Protein AF-N1UPV4-F1 (afdb_monomer)

Organism: NCBI:txid1085541

Radius of gyration: 21.78 Å; Cα contacts (8 Å, |Δi|>4): 560; chains: 1; bounding box: 49×34×65 Å

Sequence (255 aa):
MYLIGAGQAVHSEYFMFKGNFATPAGRAGDLAFSTAGIEREEIDYAWIYDCFVGMIILQSSEYFGVSKKEISESLKNGIIKFKNGKTILVNQMGGILNYQAAMSVSAATGLVDVAAHYGLYSKESPNVLITRPGKTLLGGNGGIDSINSVAIFSSEPSRLKPKKIKIKRLFLNQNWANDNEIGTLYSSTTVNLNPGFITKTPYSLALVKMQPGRYVMVNVFNSKGELLKTDQDFQFDSSKLKIRNENGILKGILI

Secondary structure (DSSP, 8-state):
-EEEEEEEEE--SSGGGBGGG--SHHHHHHHHHHHHT--GGG-SEEEE--SSHHHHHHHHHHHHT--HHHHHHHHTTTEEE-TTS-EEEE-TT-HHHHHT--GGGHHHHHHHHHHHHTT--SS--TT------SEEEEEEEETTTTEEEEEEEESS---PPPPP--PPPP-BPB----TT-EEEEEEEEEE---TTSSSPSSEEEEEEEEETTEEEEEEEE-TTSPBPS--TT--TTT-EEEEEEETTEEEEEE-

Foldseek 3Di:
DAFQFKFKDFADLDQQFWQVSDFCLLLRLLRRCLSNQHALLLAAEEEAAPPDVLRRLNNCCSNHVNDSVQSVVQCVVQWRADPVGRIHHYPLVPACVVVVDDLVCRLVVSVVLVCLLCVVDPDDDVSRDNPNRQKYKRWHADRPSRMIMITMDGPDHDPRHGHDDDRDDIGTFAEDDDQQQKFFFADKFFDADDPPDPDDAGFMWTWTHRDNRYIYIAQEAEPVRHTHRGCVPPDHRHWMFGWHQDPNHIHTYTD

InterPro domains:
  IPR016039 Thiolase-like [G3DSA:3.40.47.10] (1-174)
  IPR050521 3-ketoacyl-CoA Thiolase [PTHR42689] (1-159)
  IPR055140 Thiolase, C-terminal domain 2 [PF22691] (22-154)

Structure (mmCIF, N/CA/C/O backbone):
data_AF-N1UPV4-F1
#
_entry.id   AF-N1UPV4-F1
#
loop_
_atom_site.group_PDB
_atom_site.id
_atom_site.type_symbol
_atom_site.label_atom_id
_atom_site.label_alt_id
_atom_site.label_comp_id
_atom_site.label_asym_id
_atom_site.label_entity_id
_atom_site.label_seq_id
_atom_site.pdbx_PDB_ins_code
_atom_site.Cartn_x
_atom_site.Cartn_y
_atom_site.Cartn_z
_atom_site.occupancy
_atom_site.B_iso_or_equiv
_atom_site.auth_seq_id
_atom_site.auth_comp_id
_atom_site.auth_asym_id
_atom_site.auth_atom_id
_atom_site.pdbx_PDB_model_num
ATOM 1 N N . MET A 1 1 ? -8.017 -4.688 26.956 1.00 94.69 1 MET A N 1
ATOM 2 C CA . MET A 1 1 ? -7.881 -4.630 25.487 1.00 94.69 1 MET A CA 1
ATOM 3 C C . MET A 1 1 ? -8.390 -5.943 24.923 1.00 94.69 1 MET A C 1
ATOM 5 O O . MET A 1 1 ? -7.802 -6.978 25.206 1.00 94.69 1 MET A O 1
ATOM 9 N N . TYR A 1 2 ? -9.504 -5.907 24.201 1.00 97.56 2 TYR A N 1
ATOM 10 C CA . TYR A 1 2 ? -10.154 -7.080 23.614 1.00 97.56 2 TYR A CA 1
ATOM 11 C C . TYR A 1 2 ? -10.000 -7.032 22.098 1.00 97.56 2 TYR A C 1
ATOM 13 O O . TYR A 1 2 ? -10.235 -5.979 21.513 1.00 97.56 2 TYR A O 1
ATOM 21 N N . LEU A 1 3 ? -9.622 -8.142 21.461 1.00 97.75 3 LEU A N 1
ATOM 22 C CA . LEU A 1 3 ? -9.651 -8.257 20.002 1.00 97.75 3 LEU A CA 1
ATOM 23 C C . LEU A 1 3 ? -11.108 -8.412 19.560 1.00 97.75 3 LEU A C 1
ATOM 25 O O . LEU A 1 3 ? -11.750 -9.400 19.910 1.00 97.75 3 LEU A O 1
ATOM 29 N N . ILE A 1 4 ? -11.627 -7.437 18.817 1.00 98.25 4 ILE A N 1
ATOM 30 C CA . ILE A 1 4 ? -13.034 -7.420 18.393 1.00 98.25 4 ILE A CA 1
ATOM 31 C C . ILE A 1 4 ? -13.207 -7.655 16.894 1.00 98.25 4 ILE A C 1
ATOM 33 O O . ILE A 1 4 ? -14.281 -8.069 16.477 1.00 98.25 4 ILE A O 1
ATOM 37 N N . GLY A 1 5 ? -12.165 -7.444 16.090 1.00 98.25 5 GLY A N 1
ATOM 38 C CA . GLY A 1 5 ? -12.177 -7.754 14.664 1.00 98.25 5 GLY A CA 1
ATOM 39 C C . GLY A 1 5 ? -10.789 -8.071 14.144 1.00 98.25 5 GLY A C 1
ATOM 40 O O . GLY A 1 5 ? -9.787 -7.583 14.667 1.00 98.25 5 GLY A O 1
ATOM 41 N N . ALA A 1 6 ? -10.734 -8.898 13.109 1.00 98.06 6 ALA A N 1
ATOM 42 C CA . ALA A 1 6 ? -9.499 -9.264 12.442 1.00 98.06 6 ALA A CA 1
ATOM 43 C C . ALA A 1 6 ? -9.751 -9.539 10.961 1.00 98.06 6 ALA A C 1
ATOM 45 O O . ALA A 1 6 ? -10.805 -10.039 10.563 1.00 98.06 6 ALA A O 1
ATOM 46 N N . GLY A 1 7 ? -8.767 -9.219 10.135 1.00 97.75 7 GLY A N 1
ATOM 47 C CA . GLY A 1 7 ? -8.828 -9.442 8.704 1.00 97.75 7 GLY A CA 1
ATOM 48 C C . GLY A 1 7 ? -7.445 -9.678 8.139 1.00 97.75 7 GLY A C 1
ATOM 49 O O . GLY A 1 7 ? -6.493 -8.987 8.484 1.00 97.75 7 GLY A O 1
ATOM 50 N N . GLN A 1 8 ? -7.337 -10.659 7.253 1.00 97.31 8 GLN A N 1
ATOM 51 C CA . GLN A 1 8 ? -6.099 -10.978 6.561 1.00 97.31 8 GLN A CA 1
ATOM 52 C C . GLN A 1 8 ? -6.388 -11.133 5.078 1.00 97.31 8 GLN A C 1
ATOM 54 O O . GLN A 1 8 ? -7.404 -11.704 4.672 1.00 97.31 8 GLN A O 1
ATOM 59 N N . ALA A 1 9 ? -5.479 -10.627 4.258 1.00 97.38 9 ALA A N 1
ATOM 60 C CA . ALA A 1 9 ? -5.532 -10.807 2.824 1.00 97.38 9 ALA A CA 1
ATOM 61 C C . ALA A 1 9 ? -4.130 -11.019 2.268 1.00 97.38 9 ALA A C 1
ATOM 63 O O . ALA A 1 9 ? -3.167 -10.384 2.696 1.00 97.38 9 ALA A O 1
ATOM 64 N N . VAL A 1 10 ? -4.052 -11.907 1.284 1.00 96.38 10 VAL A N 1
ATOM 65 C CA . VAL A 1 10 ? -2.825 -12.243 0.569 1.00 96.38 10 VAL A CA 1
ATOM 66 C C . VAL A 1 10 ? -2.981 -11.920 -0.911 1.00 96.38 10 VAL A C 1
ATOM 68 O O . VAL A 1 10 ? -4.070 -12.019 -1.483 1.00 96.38 10 VAL A O 1
ATOM 71 N N . HIS A 1 11 ? -1.872 -11.538 -1.517 1.00 96.44 11 HIS A N 1
ATOM 72 C CA . HIS A 1 11 ? -1.662 -11.359 -2.940 1.00 96.44 11 HIS A CA 1
ATOM 73 C C . HIS A 1 11 ? -0.343 -12.052 -3.318 1.00 96.44 11 HIS A C 1
ATOM 75 O O . HIS A 1 11 ? 0.410 -12.493 -2.457 1.00 96.44 11 HIS A O 1
ATOM 81 N N . SER A 1 12 ? -0.055 -12.147 -4.615 1.00 95.50 12 SER A N 1
ATOM 82 C CA . SER A 1 12 ? 1.269 -12.522 -5.119 1.00 95.50 12 SER A CA 1
ATOM 83 C C . SER A 1 12 ? 2.414 -11.826 -4.372 1.00 95.50 12 SER A C 1
ATOM 85 O O . SER A 1 12 ? 2.396 -10.605 -4.190 1.00 95.50 12 SER A O 1
ATOM 87 N N . GLU A 1 13 ? 3.426 -12.622 -4.034 1.00 93.25 13 GLU A N 1
ATOM 88 C CA . GLU A 1 13 ? 4.712 -12.181 -3.499 1.00 93.25 13 GLU A CA 1
ATOM 89 C C . GLU A 1 13 ? 5.448 -11.260 -4.476 1.00 93.25 13 GLU A C 1
ATOM 91 O O . GLU A 1 13 ? 5.928 -10.191 -4.099 1.00 93.25 13 GLU A O 1
ATOM 96 N N . TYR A 1 14 ? 5.464 -11.623 -5.761 1.00 91.19 14 TYR A N 1
ATOM 97 C CA . TYR A 1 14 ? 6.088 -10.795 -6.785 1.00 91.19 14 TYR A CA 1
ATOM 98 C C . TYR A 1 14 ? 5.132 -9.701 -7.253 1.00 91.19 14 TYR A C 1
ATOM 100 O O . TYR A 1 14 ? 4.018 -9.975 -7.716 1.00 91.19 14 TYR A O 1
ATOM 108 N N . PHE A 1 15 ? 5.616 -8.460 -7.189 1.00 88.19 15 PHE A N 1
ATOM 109 C CA . PHE A 1 15 ? 4.854 -7.252 -7.498 1.00 88.19 15 PHE A CA 1
ATOM 110 C C . PHE A 1 15 ? 4.249 -7.253 -8.911 1.00 88.19 15 PHE A C 1
ATOM 112 O O . PHE A 1 15 ? 3.098 -6.866 -9.086 1.00 88.19 15 PHE A O 1
ATOM 119 N N . MET A 1 16 ? 4.982 -7.749 -9.914 1.00 90.88 16 MET A N 1
ATOM 120 C CA . MET A 1 16 ? 4.518 -7.778 -11.309 1.00 90.88 16 MET A CA 1
ATOM 121 C C . MET A 1 16 ? 3.236 -8.580 -11.513 1.00 90.88 16 MET A C 1
ATOM 123 O O . MET A 1 16 ? 2.411 -8.212 -12.345 1.00 90.88 16 MET A O 1
ATOM 127 N N . PHE A 1 17 ? 3.053 -9.655 -10.746 1.00 94.88 17 PHE A N 1
ATOM 128 C CA . PHE A 1 17 ? 1.860 -10.491 -10.824 1.00 94.88 17 PHE A CA 1
ATOM 129 C C . PHE A 1 17 ? 0.674 -9.887 -10.075 1.00 94.88 17 PHE A C 1
ATOM 131 O O . PHE A 1 17 ? -0.418 -10.445 -10.139 1.00 94.88 17 PHE A O 1
ATOM 138 N N . LYS A 1 18 ? 0.828 -8.767 -9.361 1.00 94.88 18 LYS A N 1
ATOM 139 C CA . LYS A 1 18 ? -0.305 -8.154 -8.674 1.00 94.88 18 LYS A CA 1
ATOM 140 C C . LYS A 1 18 ? -1.264 -7.519 -9.671 1.00 94.88 18 LYS A C 1
ATOM 142 O O . LYS A 1 18 ? -0.887 -6.559 -10.331 1.00 94.88 18 LYS A O 1
ATOM 147 N N . GLY A 1 19 ? -2.493 -8.028 -9.767 1.00 94.44 19 GLY A N 1
ATOM 148 C CA . GLY A 1 19 ? -3.518 -7.550 -10.695 1.00 94.44 19 GLY A CA 1
ATOM 149 C C . GLY A 1 19 ? -3.710 -6.044 -10.593 1.00 94.44 19 GLY A C 1
ATOM 150 O O . GLY A 1 19 ? -4.103 -5.549 -9.538 1.00 94.44 19 GLY A O 1
ATOM 151 N N . ASN A 1 20 ? -3.403 -5.311 -11.667 1.00 89.31 20 ASN A N 1
ATOM 152 C CA . ASN A 1 20 ? -3.399 -3.840 -11.689 1.00 89.31 20 ASN A CA 1
ATOM 153 C C . ASN A 1 20 ? -2.596 -3.194 -10.539 1.00 89.31 20 ASN A C 1
ATOM 155 O O . ASN A 1 20 ? -2.943 -2.110 -10.075 1.00 89.31 20 ASN A O 1
ATOM 159 N N . PHE A 1 21 ? -1.563 -3.877 -10.042 1.00 92.44 21 PHE A N 1
ATOM 160 C CA . PHE A 1 21 ? -0.749 -3.459 -8.897 1.00 92.44 21 PHE A CA 1
ATOM 161 C C . PHE A 1 21 ? -1.572 -3.180 -7.631 1.00 92.44 21 PHE A C 1
ATOM 163 O O . PHE A 1 21 ? -1.205 -2.349 -6.802 1.00 92.44 21 PHE A O 1
ATOM 170 N N . ALA A 1 22 ? -2.704 -3.875 -7.482 1.00 93.12 22 ALA A N 1
ATOM 171 C CA . ALA A 1 22 ? -3.558 -3.755 -6.314 1.00 93.12 22 ALA A CA 1
ATOM 172 C C . ALA A 1 22 ? -2.867 -4.297 -5.054 1.00 93.12 22 ALA A C 1
ATOM 174 O O . ALA A 1 22 ? -2.146 -5.296 -5.091 1.00 93.12 22 ALA A O 1
ATOM 175 N N . THR A 1 23 ? -3.159 -3.663 -3.922 1.00 95.19 23 THR A N 1
ATOM 176 C CA . THR A 1 23 ? -2.725 -4.107 -2.595 1.00 95.19 23 THR A CA 1
ATOM 177 C C . THR A 1 23 ? -3.792 -4.983 -1.925 1.00 95.19 23 THR A C 1
ATOM 179 O O . THR A 1 23 ? -4.992 -4.744 -2.112 1.00 95.19 23 THR A O 1
ATOM 182 N N . PRO A 1 24 ? -3.403 -5.989 -1.116 1.00 97.00 24 PRO A N 1
ATOM 183 C CA . PRO A 1 24 ? -4.343 -6.721 -0.276 1.00 97.00 24 PRO A CA 1
ATOM 184 C C . PRO A 1 24 ? -4.823 -5.922 0.952 1.00 97.00 24 PRO A C 1
ATOM 186 O O . PRO A 1 24 ? -5.778 -6.356 1.597 1.00 97.00 24 PRO A O 1
ATOM 189 N N . ALA A 1 25 ? -4.232 -4.760 1.266 1.00 97.12 25 ALA A N 1
ATOM 190 C CA . ALA A 1 25 ? -4.560 -3.957 2.449 1.00 97.12 25 ALA A CA 1
ATOM 191 C C . ALA A 1 25 ? -6.059 -3.633 2.571 1.00 97.12 25 ALA A C 1
ATOM 193 O O . ALA A 1 25 ? -6.658 -3.885 3.615 1.00 97.12 25 ALA A O 1
ATOM 194 N N . GLY A 1 26 ? -6.699 -3.168 1.494 1.00 96.00 26 GLY A N 1
ATOM 195 C CA . GLY A 1 26 ? -8.124 -2.810 1.524 1.00 96.00 26 GLY A CA 1
ATOM 196 C C . GLY A 1 26 ? -9.013 -3.987 1.910 1.00 96.00 26 GLY A C 1
ATOM 197 O O . GLY A 1 26 ? -9.883 -3.856 2.764 1.00 96.00 26 GLY A O 1
ATOM 198 N N . ARG A 1 27 ? -8.709 -5.180 1.383 1.00 97.19 27 ARG A N 1
ATOM 199 C CA . ARG A 1 27 ? -9.430 -6.411 1.724 1.00 97.19 27 ARG A CA 1
ATOM 200 C C . ARG A 1 27 ? -9.201 -6.831 3.177 1.00 97.19 27 ARG A C 1
ATOM 202 O O . ARG A 1 27 ? -10.150 -7.262 3.827 1.00 97.19 27 ARG A O 1
ATOM 209 N N . ALA A 1 28 ? -7.971 -6.729 3.682 1.00 97.94 28 ALA A N 1
ATOM 210 C CA . ALA A 1 28 ? -7.679 -7.017 5.086 1.00 97.94 28 ALA A CA 1
ATOM 211 C C . ALA A 1 28 ? -8.441 -6.054 6.013 1.00 97.94 28 ALA A C 1
ATOM 213 O O . ALA A 1 28 ? -9.078 -6.495 6.967 1.00 97.94 28 ALA A O 1
ATOM 214 N N . GLY A 1 29 ? -8.461 -4.761 5.674 1.00 97.81 29 GLY A N 1
ATOM 215 C CA . GLY A 1 29 ? -9.248 -3.750 6.373 1.00 97.81 29 GLY A CA 1
ATOM 216 C C . GLY A 1 29 ? -10.745 -4.054 6.334 1.00 97.81 29 GLY A C 1
ATOM 217 O O . GLY A 1 29 ? -11.365 -4.158 7.385 1.00 97.81 29 GLY A O 1
ATOM 218 N N . ASP A 1 30 ? -11.323 -4.250 5.146 1.00 97.50 30 ASP A N 1
ATOM 219 C CA . ASP A 1 30 ? -12.744 -4.588 4.972 1.00 97.50 30 ASP A CA 1
ATOM 220 C C . ASP A 1 30 ? -13.162 -5.765 5.868 1.00 97.50 30 ASP A C 1
ATOM 222 O O . ASP A 1 30 ? -14.176 -5.684 6.558 1.00 97.50 30 ASP A O 1
ATOM 226 N N . LEU A 1 31 ? -12.362 -6.838 5.902 1.00 98.12 31 LEU A N 1
ATOM 227 C CA . LEU A 1 31 ? -12.607 -8.008 6.749 1.00 98.12 31 LEU A CA 1
ATOM 228 C C . LEU A 1 31 ? -12.520 -7.679 8.246 1.00 98.12 31 LEU A C 1
ATOM 230 O O . LEU A 1 31 ? -13.371 -8.127 9.012 1.00 98.12 31 LEU A O 1
ATOM 234 N N . ALA A 1 32 ? -11.538 -6.884 8.675 1.00 98.44 32 ALA A N 1
ATOM 235 C CA . ALA A 1 32 ? -11.396 -6.505 10.080 1.00 98.44 32 ALA A CA 1
ATOM 236 C C . ALA A 1 32 ? -12.578 -5.656 10.575 1.00 98.44 32 ALA A C 1
ATOM 238 O O . ALA A 1 32 ? -13.155 -5.957 11.618 1.00 98.44 32 ALA A O 1
ATOM 239 N N . PHE A 1 33 ? -12.996 -4.648 9.806 1.00 98.38 33 PHE A N 1
ATOM 240 C CA . PHE A 1 33 ? -14.159 -3.817 10.145 1.00 98.38 33 PHE A CA 1
ATOM 241 C C . PHE A 1 33 ? -15.474 -4.602 10.067 1.00 98.38 33 PHE A C 1
ATOM 243 O O . PHE A 1 33 ? -16.320 -4.496 10.956 1.00 98.38 33 PHE A O 1
ATOM 250 N N . SER A 1 34 ? -15.617 -5.457 9.050 1.00 97.88 34 SER A N 1
ATOM 251 C CA . SER A 1 34 ? -16.751 -6.371 8.906 1.00 97.88 34 SER A CA 1
ATOM 252 C C . SER A 1 34 ? -16.884 -7.303 10.107 1.00 97.88 34 SER A C 1
ATOM 254 O O . SER A 1 34 ? -17.974 -7.388 10.668 1.00 97.88 34 SER A O 1
ATOM 256 N N . THR A 1 35 ? -15.804 -7.960 10.537 1.00 97.81 35 THR A N 1
ATOM 257 C CA . THR A 1 35 ? -15.824 -8.872 11.693 1.00 97.81 35 THR A CA 1
ATOM 258 C C . THR A 1 35 ? -16.072 -8.148 13.012 1.00 97.81 35 THR A C 1
ATOM 260 O O . THR A 1 35 ? -16.842 -8.657 13.822 1.00 97.81 35 THR A O 1
ATOM 263 N N . ALA A 1 36 ? -15.518 -6.943 13.193 1.00 98.12 36 ALA A N 1
ATOM 264 C CA . ALA A 1 36 ? -15.799 -6.099 14.357 1.00 98.12 36 ALA A CA 1
ATOM 265 C C . ALA A 1 36 ? -17.241 -5.575 14.409 1.00 98.12 36 ALA A C 1
ATOM 267 O O . ALA A 1 36 ? -17.729 -5.229 15.485 1.00 98.12 36 ALA A O 1
ATOM 268 N N . GLY A 1 37 ? -17.922 -5.496 13.262 1.00 98.00 37 GLY A N 1
ATOM 269 C CA . GLY A 1 37 ? -19.268 -4.937 13.168 1.00 98.00 37 GLY A CA 1
ATOM 270 C C . GLY A 1 37 ? -19.320 -3.417 13.358 1.00 98.00 37 GLY A C 1
ATOM 271 O O . GLY A 1 37 ? -20.390 -2.887 13.647 1.00 98.00 37 GLY A O 1
ATOM 272 N N . ILE A 1 38 ? -18.199 -2.713 13.173 1.00 97.81 38 ILE A N 1
ATOM 273 C CA . ILE A 1 38 ? -18.066 -1.257 13.372 1.00 97.81 38 ILE A CA 1
ATOM 274 C C . ILE A 1 38 ? -17.812 -0.532 12.044 1.00 97.81 38 ILE A C 1
ATOM 276 O O . ILE A 1 38 ? -17.588 -1.174 11.017 1.00 97.81 38 ILE A O 1
ATOM 280 N N . GLU A 1 39 ? -17.894 0.793 12.054 1.00 97.00 39 GLU A N 1
ATOM 281 C CA . GLU A 1 39 ? -17.462 1.671 10.958 1.00 97.00 39 GLU A CA 1
ATOM 282 C C . GLU A 1 39 ? -16.017 2.165 11.149 1.00 97.00 39 GLU A C 1
ATOM 284 O O . GLU A 1 39 ? -15.431 2.062 12.231 1.00 97.00 39 GLU A O 1
ATOM 289 N N . ARG A 1 40 ? -15.419 2.702 10.080 1.00 97.31 40 ARG A N 1
ATOM 290 C CA . ARG A 1 40 ? -14.004 3.122 10.048 1.00 97.31 40 ARG A CA 1
ATOM 291 C C . ARG A 1 40 ? -13.729 4.321 10.955 1.00 97.31 40 ARG A C 1
ATOM 293 O O . ARG A 1 40 ? -12.678 4.395 11.589 1.00 97.31 40 ARG A O 1
ATOM 300 N N . GLU A 1 41 ? -14.700 5.217 11.058 1.00 96.94 41 GLU A N 1
ATOM 301 C CA . GLU A 1 41 ? -14.694 6.434 11.870 1.00 96.94 41 GLU A CA 1
ATOM 302 C C . GLU A 1 41 ? -14.782 6.159 13.377 1.00 96.94 41 GLU A C 1
ATOM 304 O O . GLU A 1 41 ? -14.579 7.067 14.182 1.00 96.94 41 GLU A O 1
ATOM 309 N N . GLU A 1 42 ? -15.074 4.921 13.779 1.00 97.19 42 GLU A N 1
ATOM 310 C CA . GLU A 1 42 ? -15.139 4.532 15.189 1.00 97.19 42 GLU A CA 1
ATOM 311 C C . GLU A 1 42 ? -13.770 4.228 15.809 1.00 97.19 42 GLU A C 1
ATOM 313 O O . GLU A 1 42 ? -13.696 3.942 17.003 1.00 97.19 42 GLU A O 1
ATOM 318 N N . ILE A 1 43 ? -12.697 4.255 15.017 1.00 98.38 43 ILE A N 1
ATOM 319 C CA . ILE A 1 43 ? -11.324 4.086 15.495 1.00 98.38 43 ILE A CA 1
ATOM 320 C C . ILE A 1 43 ? -10.813 5.411 16.067 1.00 98.38 43 ILE A C 1
ATOM 322 O O . ILE A 1 43 ? -11.002 6.471 15.474 1.00 98.38 43 ILE A O 1
ATOM 326 N N . ASP A 1 44 ? -10.137 5.353 17.211 1.00 97.50 44 ASP A N 1
ATOM 327 C CA . ASP A 1 44 ? -9.565 6.529 17.880 1.00 97.50 44 ASP A CA 1
ATOM 328 C C . ASP A 1 44 ? -8.055 6.650 17.647 1.00 97.50 44 ASP A C 1
ATOM 330 O O . ASP A 1 44 ? -7.517 7.750 17.516 1.00 97.50 44 ASP A O 1
ATOM 334 N N . TYR A 1 45 ? -7.377 5.505 17.553 1.00 97.75 45 TYR A N 1
ATOM 335 C CA . TYR A 1 45 ? -5.941 5.411 17.317 1.00 97.75 45 TYR A CA 1
ATOM 336 C C . TYR A 1 45 ? -5.621 4.271 16.353 1.00 97.75 45 TYR A C 1
ATOM 338 O O . TYR A 1 45 ? -6.216 3.194 16.434 1.00 97.75 45 TYR A O 1
ATOM 346 N N . ALA A 1 46 ? -4.670 4.491 15.452 1.00 97.88 46 ALA A N 1
ATOM 347 C CA . ALA A 1 46 ? -4.207 3.475 14.525 1.00 97.88 46 ALA A CA 1
ATOM 348 C C . ALA A 1 46 ? -2.685 3.350 14.566 1.00 97.88 46 ALA A C 1
ATOM 350 O O . ALA A 1 46 ? -1.961 4.317 14.346 1.00 97.88 46 ALA A O 1
ATOM 351 N N . TRP A 1 47 ? -2.202 2.131 14.765 1.00 97.19 47 TRP A N 1
ATOM 352 C CA . TRP A 1 47 ? -0.838 1.781 14.424 1.00 97.19 47 TRP A CA 1
ATOM 353 C C . TRP A 1 47 ? -0.814 1.135 13.044 1.00 97.19 47 TRP A C 1
ATOM 355 O O . TRP A 1 47 ? -1.510 0.148 12.794 1.00 97.19 47 TRP A O 1
ATOM 365 N N . ILE A 1 48 ? -0.034 1.692 12.127 1.00 96.94 48 ILE A N 1
ATOM 366 C CA . ILE A 1 48 ? 0.005 1.293 10.724 1.00 96.94 48 ILE A CA 1
ATOM 367 C C . ILE A 1 48 ? 1.454 1.038 10.334 1.00 96.94 48 ILE A C 1
ATOM 369 O O . ILE A 1 48 ? 2.303 1.916 10.455 1.00 96.94 48 ILE A O 1
ATOM 373 N N . TYR A 1 49 ? 1.707 -0.163 9.820 1.00 95.00 49 TYR A N 1
ATOM 374 C CA . TYR A 1 49 ? 3.009 -0.565 9.304 1.00 95.00 49 TYR A CA 1
ATOM 375 C C . TYR A 1 49 ? 3.560 0.432 8.272 1.00 95.00 49 TYR A C 1
ATOM 377 O O . TYR A 1 49 ? 2.912 0.713 7.263 1.00 95.00 49 TYR A O 1
ATOM 385 N N . ASP A 1 50 ? 4.771 0.930 8.510 1.00 94.19 50 ASP A N 1
ATOM 386 C CA . ASP A 1 50 ? 5.349 2.070 7.798 1.00 94.19 50 ASP A CA 1
ATOM 387 C C . ASP A 1 50 ? 6.817 1.864 7.393 1.00 94.19 50 ASP A C 1
ATOM 389 O O . ASP A 1 50 ? 7.534 2.840 7.242 1.00 94.19 50 ASP A O 1
ATOM 393 N N . CYS A 1 51 ? 7.279 0.630 7.129 1.00 92.00 51 CYS A N 1
ATOM 394 C CA . CYS A 1 51 ? 8.685 0.361 6.744 1.00 92.00 51 CYS A CA 1
ATOM 395 C C . CYS A 1 51 ? 9.215 1.207 5.566 1.00 92.00 51 CYS A C 1
ATOM 397 O O . CYS A 1 51 ? 10.424 1.370 5.417 1.00 92.00 51 CYS A O 1
ATOM 399 N N . PHE A 1 52 ? 8.310 1.755 4.752 1.00 91.06 52 PHE A N 1
ATOM 400 C CA . PHE A 1 52 ? 8.567 2.841 3.820 1.00 91.06 52 PHE A CA 1
ATOM 401 C C . PHE A 1 52 ? 7.461 3.892 3.949 1.00 91.06 52 PHE A C 1
ATOM 403 O O . PHE A 1 52 ? 6.293 3.555 4.149 1.00 91.06 52 PHE A O 1
ATOM 410 N N . VAL A 1 53 ? 7.793 5.163 3.707 1.00 92.06 53 VAL A N 1
ATOM 411 C CA . VAL A 1 53 ? 6.829 6.283 3.747 1.00 92.06 53 VAL A CA 1
ATOM 412 C C . VAL A 1 53 ? 5.640 6.064 2.798 1.00 92.06 53 VAL A C 1
ATOM 414 O O . VAL A 1 53 ? 4.504 6.404 3.116 1.00 92.06 53 VAL A O 1
ATOM 417 N N . GLY A 1 54 ? 5.865 5.444 1.636 1.00 93.94 54 GLY A N 1
ATOM 418 C CA . GLY A 1 54 ? 4.778 5.117 0.708 1.00 93.94 54 GLY A CA 1
ATOM 419 C C . GLY A 1 54 ? 3.779 4.094 1.266 1.00 93.94 54 GLY A C 1
ATOM 420 O O . GLY A 1 54 ? 2.595 4.153 0.930 1.00 93.94 54 GLY A O 1
ATOM 421 N N . MET A 1 55 ? 4.225 3.191 2.146 1.00 93.94 55 MET A N 1
ATOM 422 C CA . MET A 1 55 ? 3.388 2.118 2.690 1.00 93.94 55 MET A CA 1
ATOM 423 C C . MET A 1 55 ? 2.339 2.643 3.661 1.00 93.94 55 MET A C 1
ATOM 425 O O . MET A 1 55 ? 1.174 2.268 3.535 1.00 93.94 55 MET A O 1
ATOM 429 N N . ILE A 1 56 ? 2.699 3.566 4.558 1.00 95.56 56 ILE A N 1
ATOM 430 C CA . ILE A 1 56 ? 1.725 4.144 5.493 1.00 95.56 56 ILE A CA 1
ATOM 431 C C . ILE A 1 56 ? 0.634 4.927 4.755 1.00 95.56 56 ILE A C 1
ATOM 433 O O . ILE A 1 56 ? -0.536 4.828 5.118 1.00 95.56 56 ILE A O 1
ATOM 437 N N . ILE A 1 57 ? 0.973 5.626 3.664 1.00 97.56 57 ILE A N 1
ATOM 438 C CA . ILE A 1 57 ? -0.006 6.336 2.825 1.00 97.56 57 ILE A CA 1
ATOM 439 C C . ILE A 1 57 ? -0.945 5.339 2.133 1.00 97.56 57 ILE A C 1
ATOM 441 O O . ILE A 1 57 ? -2.168 5.493 2.182 1.00 97.56 57 ILE A O 1
ATOM 445 N N . LEU A 1 58 ? -0.384 4.307 1.494 1.00 97.25 58 LEU A N 1
ATOM 446 C CA . LEU A 1 58 ? -1.154 3.274 0.800 1.00 97.25 58 LEU A CA 1
ATOM 447 C C . LEU A 1 58 ? -2.094 2.546 1.765 1.00 97.25 58 LEU A C 1
ATOM 449 O O . LEU A 1 58 ? -3.299 2.509 1.535 1.00 97.25 58 LEU A O 1
ATOM 453 N N . GLN A 1 59 ? -1.559 2.009 2.857 1.00 97.44 59 GLN A N 1
ATOM 454 C CA . GLN A 1 59 ? -2.323 1.233 3.827 1.00 97.44 59 GLN A CA 1
ATOM 455 C C . GLN A 1 59 ? -3.387 2.077 4.522 1.00 97.44 59 GLN A C 1
ATOM 457 O O . GLN A 1 59 ? -4.523 1.631 4.608 1.00 97.44 59 GLN A O 1
ATOM 462 N N . SER A 1 60 ? -3.076 3.305 4.950 1.00 98.06 60 SER A N 1
ATOM 463 C CA . SER A 1 60 ? -4.078 4.191 5.560 1.00 98.06 60 SER A CA 1
ATOM 464 C C . SER A 1 60 ? -5.230 4.489 4.599 1.00 98.06 60 SER A C 1
ATOM 466 O O . SER A 1 60 ? -6.392 4.438 4.990 1.00 98.06 60 SER A O 1
ATOM 468 N N . SER A 1 61 ? -4.932 4.741 3.320 1.00 98.12 61 SER A N 1
ATOM 469 C CA . SER A 1 61 ? -5.966 4.977 2.304 1.00 98.12 61 SER A CA 1
ATOM 470 C C . SER A 1 61 ? -6.906 3.783 2.168 1.00 98.12 61 SER A C 1
ATOM 472 O O . SER A 1 61 ? -8.124 3.942 2.173 1.00 98.12 61 SER A O 1
ATOM 474 N N . GLU A 1 62 ? -6.352 2.578 2.111 1.00 97.56 62 GLU A N 1
ATOM 475 C CA . GLU A 1 62 ? -7.130 1.359 1.902 1.00 97.56 62 GLU A CA 1
ATOM 476 C C . GLU A 1 62 ? -7.847 0.897 3.187 1.00 97.56 62 GLU A C 1
ATOM 478 O O . GLU A 1 62 ? -8.977 0.417 3.130 1.00 97.56 62 GLU A O 1
ATOM 483 N N . TYR A 1 63 ? -7.235 1.087 4.360 1.00 98.12 63 TYR A N 1
ATOM 484 C CA . TYR A 1 63 ? -7.821 0.785 5.671 1.00 98.12 63 TYR A CA 1
ATOM 485 C C . TYR A 1 63 ? -8.870 1.790 6.126 1.00 98.12 63 TYR A C 1
ATOM 487 O O . TYR A 1 63 ? -9.648 1.466 7.016 1.00 98.12 63 TYR A O 1
ATOM 495 N N . PHE A 1 64 ? -8.903 3.003 5.582 1.00 98.00 64 PHE A N 1
ATOM 496 C CA . PHE A 1 64 ? -9.865 4.017 6.016 1.00 98.00 64 PHE A CA 1
ATOM 497 C C . PHE A 1 64 ? -10.787 4.498 4.890 1.00 98.00 64 PHE A C 1
ATOM 499 O O . PHE A 1 64 ? -11.717 5.251 5.152 1.00 98.00 64 PHE A O 1
ATOM 506 N N . GLY A 1 65 ? -10.604 4.017 3.655 1.00 95.69 65 GLY A N 1
ATOM 507 C CA . GLY A 1 65 ? -11.444 4.402 2.514 1.00 95.69 65 GLY A CA 1
ATOM 508 C C . GLY A 1 65 ? -11.294 5.876 2.120 1.00 95.69 65 GLY A C 1
ATOM 509 O O . GLY A 1 65 ? -12.150 6.423 1.428 1.00 95.69 65 GLY A O 1
ATOM 510 N N . VAL A 1 66 ? -10.215 6.520 2.565 1.00 97.12 66 VAL A N 1
ATOM 511 C CA . VAL A 1 66 ? -9.876 7.917 2.275 1.00 97.12 66 VAL A CA 1
ATOM 512 C C . VAL A 1 66 ? -8.893 7.941 1.109 1.00 97.12 66 VAL A C 1
ATOM 514 O O . VAL A 1 66 ? -8.071 7.032 0.965 1.00 97.12 66 VAL A O 1
ATOM 517 N N . SER A 1 67 ? -8.953 8.950 0.238 1.00 97.00 67 SER A N 1
ATOM 518 C CA . SER A 1 67 ? -8.055 8.987 -0.919 1.00 97.00 67 SER A CA 1
ATOM 519 C C . SER A 1 67 ? -6.587 9.116 -0.491 1.00 97.00 67 SER A C 1
ATOM 521 O O . SER A 1 67 ? -6.263 9.753 0.509 1.00 97.00 67 SER A O 1
ATOM 523 N N . LYS A 1 68 ? -5.666 8.551 -1.281 1.00 96.75 68 LYS A N 1
ATOM 524 C CA . LYS A 1 68 ? -4.215 8.631 -1.017 1.00 96.75 68 LYS A CA 1
ATOM 525 C C . LYS A 1 68 ? -3.722 10.079 -0.892 1.00 96.75 68 LYS A C 1
ATOM 527 O O . LYS A 1 68 ? -2.821 10.346 -0.104 1.00 96.75 68 LYS A O 1
ATOM 532 N N . LYS A 1 69 ? -4.339 11.008 -1.634 1.00 96.81 69 LYS A N 1
ATOM 533 C CA . LYS A 1 69 ? -4.056 12.446 -1.557 1.00 96.81 69 LYS A CA 1
ATOM 534 C C . LYS A 1 69 ? -4.442 13.021 -0.193 1.00 96.81 69 LYS A C 1
ATOM 536 O O . LYS A 1 69 ? -3.586 13.577 0.484 1.00 96.81 69 LYS A O 1
ATOM 541 N N . GLU A 1 70 ? -5.695 12.836 0.223 1.00 96.88 70 GLU A N 1
ATOM 542 C CA . GLU A 1 70 ? -6.191 13.321 1.521 1.00 96.88 70 GLU A CA 1
ATOM 543 C C . GLU A 1 70 ? -5.400 12.703 2.687 1.00 96.88 70 GLU A C 1
ATOM 545 O O . GLU A 1 70 ? -5.008 13.412 3.611 1.00 96.88 70 GLU A O 1
ATOM 550 N N . ILE A 1 71 ? -5.088 11.404 2.610 1.00 97.81 71 ILE A N 1
ATOM 551 C CA . ILE A 1 71 ? -4.230 10.711 3.582 1.00 97.81 71 ILE A CA 1
ATOM 552 C C . ILE A 1 71 ? -2.831 11.324 3.639 1.00 97.81 71 ILE A C 1
ATOM 554 O O . ILE A 1 71 ? -2.315 11.580 4.723 1.00 97.81 71 ILE A O 1
ATOM 558 N N . SER A 1 72 ? -2.193 11.550 2.489 1.00 97.00 72 SER A N 1
ATOM 559 C CA . SER A 1 72 ? -0.850 12.134 2.445 1.00 97.00 72 SER A CA 1
ATOM 560 C C . SER A 1 72 ? -0.826 13.540 3.048 1.00 97.00 72 SER A C 1
ATOM 562 O O . SER A 1 72 ? 0.137 13.902 3.719 1.00 97.00 72 SER A O 1
ATOM 564 N N . GLU A 1 73 ? -1.884 14.326 2.847 1.00 96.31 73 GLU A N 1
ATOM 565 C CA . GLU A 1 73 ? -2.024 15.654 3.442 1.00 96.31 73 GLU A CA 1
ATOM 566 C C . GLU A 1 73 ? -2.227 15.588 4.961 1.00 96.31 73 GLU A C 1
ATOM 568 O O . GLU A 1 73 ? -1.577 16.340 5.688 1.00 96.31 73 GLU A O 1
ATOM 573 N N . SER A 1 74 ? -3.075 14.682 5.459 1.00 96.88 74 SER A N 1
ATOM 574 C CA . SER A 1 74 ? -3.367 14.581 6.894 1.00 96.88 74 SER A CA 1
ATOM 575 C C . SER A 1 74 ? -2.221 13.954 7.696 1.00 96.88 74 SER A C 1
ATOM 577 O O . SER A 1 74 ? -1.924 14.418 8.799 1.00 96.88 74 SER A O 1
ATOM 579 N N . LEU A 1 75 ? -1.531 12.953 7.135 1.00 96.12 75 LEU A N 1
ATOM 580 C CA . LEU A 1 75 ? -0.442 12.237 7.810 1.00 96.12 75 LEU A CA 1
ATOM 581 C C . LEU A 1 75 ? 0.776 13.119 8.101 1.00 96.12 75 LEU A C 1
ATOM 583 O O . LEU A 1 75 ? 1.536 12.794 9.008 1.00 96.12 75 LEU A O 1
ATOM 587 N N . LYS A 1 76 ? 0.933 14.266 7.424 1.00 93.38 76 LYS A N 1
ATOM 588 C CA . LYS A 1 76 ? 1.947 15.282 7.781 1.00 93.38 76 LYS A CA 1
ATOM 589 C C . LYS A 1 76 ? 1.839 15.734 9.239 1.00 93.38 76 LYS A C 1
ATOM 591 O O . LYS A 1 76 ? 2.835 16.129 9.827 1.00 93.38 76 LYS A O 1
ATOM 596 N N . ASN A 1 77 ? 0.636 15.653 9.805 1.00 94.19 77 ASN A N 1
ATOM 597 C CA . ASN A 1 77 ? 0.344 16.006 11.190 1.00 94.19 77 ASN A CA 1
ATOM 598 C C . ASN A 1 77 ? 0.151 14.765 12.082 1.00 94.19 77 ASN A C 1
ATOM 600 O O . ASN A 1 77 ? -0.411 14.879 13.166 1.00 94.19 77 ASN A O 1
ATOM 604 N N . GLY A 1 78 ? 0.543 13.571 11.618 1.00 94.31 78 GLY A N 1
ATOM 605 C CA . GLY A 1 78 ? 0.385 12.319 12.366 1.00 94.31 78 GLY A CA 1
ATOM 606 C C . GLY A 1 78 ? -1.068 11.865 12.536 1.00 94.31 78 GLY A C 1
ATOM 607 O O . GLY A 1 78 ? -1.372 11.151 13.492 1.00 94.31 78 GLY A O 1
ATOM 608 N N . ILE A 1 79 ? -1.975 12.292 11.646 1.00 96.94 79 ILE A N 1
ATOM 609 C CA . ILE A 1 79 ? -3.408 11.982 11.742 1.00 96.94 79 ILE A CA 1
ATOM 610 C C . ILE A 1 79 ? -4.022 11.505 10.426 1.00 96.94 79 ILE A C 1
ATOM 612 O O . ILE A 1 79 ? -3.549 11.817 9.332 1.00 96.94 79 ILE A O 1
ATOM 616 N N . ILE A 1 80 ? -5.157 10.822 10.536 1.00 97.75 80 ILE A N 1
ATOM 617 C CA . ILE A 1 80 ? -6.111 10.593 9.445 1.00 97.75 80 ILE A CA 1
ATOM 618 C C . ILE A 1 80 ? -7.343 11.447 9.719 1.00 97.75 80 ILE A C 1
ATOM 620 O O . ILE A 1 80 ? -7.873 11.422 10.829 1.00 97.75 80 ILE A O 1
ATOM 624 N N . LYS A 1 81 ? -7.796 12.215 8.723 1.00 97.06 81 LYS A N 1
ATOM 625 C CA . LYS A 1 81 ? -8.957 13.106 8.845 1.00 97.06 81 LYS A CA 1
ATOM 626 C C . LYS A 1 81 ? -10.079 12.667 7.908 1.00 97.06 81 LYS A C 1
ATOM 628 O O . LYS A 1 81 ? -9.875 12.555 6.704 1.00 97.06 81 LYS A O 1
ATOM 633 N N . PHE A 1 82 ? -11.270 12.477 8.462 1.00 96.19 82 PHE A N 1
ATOM 634 C CA . PHE A 1 82 ? -12.491 12.180 7.719 1.00 96.19 82 PHE A CA 1
ATOM 635 C C . PHE A 1 82 ? -13.272 13.452 7.388 1.00 96.19 82 PHE A C 1
ATOM 637 O O . PHE A 1 82 ? -13.157 14.481 8.059 1.00 96.19 82 PHE A O 1
ATOM 644 N N . LYS A 1 83 ? -14.131 13.366 6.366 1.00 90.88 83 LYS A N 1
ATOM 645 C CA . LYS A 1 83 ? -14.981 14.483 5.916 1.00 90.88 83 LYS A CA 1
ATOM 646 C C . LYS A 1 83 ? -15.984 14.951 6.972 1.00 90.88 83 LYS A C 1
ATOM 648 O O . LYS A 1 83 ? -16.321 16.127 6.998 1.00 90.88 83 LYS A O 1
ATOM 653 N N . ASN A 1 84 ? -16.421 14.058 7.858 1.00 91.38 84 ASN A N 1
ATOM 654 C CA . ASN A 1 84 ? -17.305 14.381 8.982 1.00 91.38 84 ASN A CA 1
ATOM 655 C C . ASN A 1 84 ? -16.580 15.065 10.161 1.00 91.38 84 ASN A C 1
ATOM 657 O O . ASN A 1 84 ? -17.193 15.297 11.198 1.00 91.38 84 ASN A O 1
ATOM 661 N N . GLY A 1 85 ? -15.281 15.354 10.030 1.00 93.12 85 GLY A N 1
ATOM 662 C CA . GLY A 1 85 ? -14.472 15.987 11.068 1.00 93.12 85 GLY A CA 1
ATOM 663 C C . GLY A 1 85 ? -13.793 15.018 12.036 1.00 93.12 85 GLY A C 1
ATOM 664 O O . GLY A 1 85 ? -12.953 15.472 12.811 1.00 93.12 85 GLY A O 1
ATOM 665 N N . LYS A 1 86 ? -14.074 13.704 11.980 1.00 96.12 86 LYS A N 1
ATOM 666 C CA . LYS A 1 86 ? -13.362 12.713 12.802 1.00 96.12 86 LYS A CA 1
ATOM 667 C C . LYS A 1 86 ? -11.875 12.720 12.459 1.00 96.12 86 LYS A C 1
ATOM 669 O O . LYS A 1 86 ? -11.487 12.697 11.289 1.00 96.12 86 LYS A O 1
ATOM 674 N N . THR A 1 87 ? -11.051 12.707 13.498 1.00 97.19 87 THR A N 1
ATOM 675 C CA . THR A 1 87 ? -9.606 12.528 13.404 1.00 97.19 87 THR A CA 1
ATOM 676 C C . THR A 1 87 ? -9.188 11.250 14.118 1.00 97.19 87 THR A C 1
ATOM 678 O O . THR A 1 87 ? -9.764 10.875 15.140 1.00 97.19 87 THR A O 1
ATOM 681 N N . ILE A 1 88 ? -8.190 10.575 13.556 1.00 97.75 88 ILE A N 1
ATOM 682 C CA . ILE A 1 88 ? -7.560 9.383 14.124 1.00 97.75 88 ILE A CA 1
ATOM 683 C C . ILE A 1 88 ? -6.075 9.682 14.264 1.00 97.75 88 ILE A C 1
ATOM 685 O O . ILE A 1 88 ? -5.443 10.087 13.288 1.00 97.75 88 ILE A O 1
ATOM 689 N N . LEU A 1 89 ? -5.528 9.488 15.460 1.00 95.69 89 LEU A N 1
ATOM 690 C CA . LEU A 1 89 ? -4.091 9.604 15.708 1.00 95.69 89 LEU A CA 1
ATOM 691 C C . LEU A 1 89 ? -3.363 8.379 15.133 1.00 95.69 89 LEU A C 1
ATOM 693 O O . LEU A 1 89 ? -3.875 7.263 15.237 1.00 95.69 89 LEU A O 1
ATOM 697 N N . VAL A 1 90 ? -2.178 8.573 14.550 1.00 96.00 90 VAL A N 1
ATOM 698 C CA . VAL A 1 90 ? -1.405 7.495 13.912 1.00 96.00 90 VAL A CA 1
ATOM 699 C C . VAL A 1 90 ? 0.023 7.432 14.447 1.00 96.00 90 VAL A C 1
ATOM 701 O O . VAL A 1 90 ? 0.666 8.472 14.567 1.00 96.00 90 VAL A O 1
ATOM 704 N N . ASN A 1 91 ? 0.509 6.216 14.738 1.00 94.38 91 ASN A N 1
ATOM 705 C CA . ASN A 1 91 ? 1.905 5.894 15.094 1.00 94.38 91 ASN A CA 1
ATOM 706 C C . ASN A 1 91 ? 2.547 6.901 16.074 1.00 94.38 91 ASN A C 1
ATOM 708 O O . ASN A 1 91 ? 3.655 7.378 15.836 1.00 94.38 91 ASN A O 1
ATOM 712 N N . GLN A 1 92 ? 1.860 7.256 17.164 1.00 90.38 92 GLN A N 1
ATOM 713 C CA . GLN A 1 92 ? 2.267 8.363 18.047 1.00 90.38 92 GLN A CA 1
ATOM 714 C C . GLN A 1 92 ? 3.600 8.115 18.757 1.00 90.38 92 GLN A C 1
ATOM 716 O O . GLN A 1 92 ? 4.280 9.064 19.137 1.00 90.38 92 GLN A O 1
ATOM 721 N N . MET A 1 93 ? 4.001 6.855 18.902 1.00 87.88 93 MET A N 1
ATOM 722 C CA . MET A 1 93 ? 5.297 6.498 19.471 1.00 87.88 93 MET A CA 1
ATOM 723 C C . MET A 1 93 ? 6.402 6.319 18.408 1.00 87.88 93 MET A C 1
ATOM 725 O O . MET A 1 93 ? 7.545 6.054 18.763 1.00 87.88 93 MET A O 1
ATOM 729 N N . GLY A 1 94 ? 6.108 6.534 17.118 1.00 87.12 94 GLY A N 1
ATO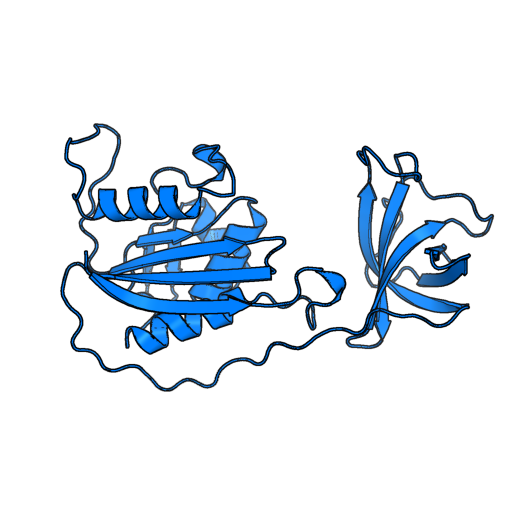M 730 C CA . GLY A 1 94 ? 7.110 6.716 16.060 1.00 87.12 94 GLY A CA 1
ATOM 731 C C . GLY A 1 94 ? 7.062 5.711 14.905 1.00 87.12 94 GLY A C 1
ATOM 732 O O . GLY A 1 94 ? 7.619 6.001 13.847 1.00 87.12 94 GLY A O 1
ATOM 733 N N . GLY A 1 95 ? 6.396 4.564 15.061 1.00 90.44 95 GLY A N 1
ATOM 734 C CA . GLY A 1 95 ? 6.334 3.540 14.007 1.00 90.44 95 GLY A CA 1
ATOM 735 C C . GLY A 1 95 ? 7.697 2.910 13.674 1.00 90.44 95 GLY A C 1
ATOM 736 O O . GLY A 1 95 ? 8.717 3.196 14.299 1.00 90.44 95 GLY A O 1
ATOM 737 N N . ILE A 1 96 ? 7.734 2.030 12.676 1.00 91.75 96 ILE A N 1
ATOM 738 C CA . ILE A 1 96 ? 8.920 1.258 12.265 1.00 91.75 96 ILE A CA 1
ATOM 739 C C . ILE A 1 96 ? 10.054 2.181 11.817 1.00 91.75 96 ILE A C 1
ATOM 741 O O . ILE A 1 96 ? 11.213 1.908 12.134 1.00 91.75 96 ILE A O 1
ATOM 745 N N . LEU A 1 97 ? 9.728 3.276 11.118 1.00 89.06 97 LEU A N 1
ATOM 746 C CA . LEU A 1 97 ? 10.727 4.230 10.622 1.00 89.06 97 LEU A CA 1
ATOM 747 C C . LEU A 1 97 ? 11.557 4.845 11.752 1.00 89.06 97 LEU A C 1
ATOM 749 O O . LEU A 1 97 ? 12.736 5.115 11.543 1.00 89.06 97 LEU A O 1
ATOM 753 N N . ASN A 1 98 ? 10.969 5.023 12.940 1.00 87.50 98 ASN A N 1
ATOM 754 C CA . ASN A 1 98 ? 11.680 5.543 14.109 1.00 87.50 98 ASN A CA 1
ATOM 755 C C . ASN A 1 98 ? 12.159 4.441 15.060 1.00 87.50 98 ASN A C 1
ATOM 757 O O . ASN A 1 98 ? 13.240 4.569 15.626 1.00 87.50 98 ASN A O 1
ATOM 761 N N . TYR A 1 99 ? 11.407 3.347 15.223 1.00 81.75 99 TYR A N 1
ATOM 762 C CA . TYR A 1 99 ? 11.812 2.234 16.089 1.00 81.75 99 TYR A CA 1
ATOM 763 C C . TYR A 1 99 ? 13.066 1.519 15.605 1.00 81.75 99 TYR A C 1
ATOM 765 O O . TYR A 1 99 ? 13.704 0.830 16.398 1.00 81.75 99 TYR A O 1
ATOM 773 N N . GLN A 1 100 ? 13.380 1.617 14.307 1.00 78.75 100 GLN A N 1
ATOM 774 C CA . GLN A 1 100 ? 14.430 0.819 13.665 1.00 78.75 100 GLN A CA 1
ATOM 775 C C . GLN A 1 100 ? 14.236 -0.685 13.926 1.00 78.75 100 GLN A C 1
ATOM 777 O O . GLN A 1 100 ? 15.187 -1.466 13.972 1.00 78.75 100 GLN A O 1
ATOM 782 N N . ALA A 1 101 ? 12.980 -1.097 14.126 1.00 72.75 101 ALA A N 1
ATOM 783 C CA . ALA A 1 101 ? 12.643 -2.471 14.436 1.00 72.75 101 ALA A CA 1
ATOM 784 C C . ALA A 1 101 ? 12.991 -3.360 13.240 1.00 72.75 101 ALA A C 1
ATOM 786 O O . ALA A 1 101 ? 12.680 -3.030 12.091 1.00 72.75 101 ALA A O 1
ATOM 787 N N . ALA A 1 102 ? 13.579 -4.527 13.513 1.00 76.12 102 ALA A N 1
ATOM 788 C CA . ALA A 1 102 ? 13.714 -5.547 12.485 1.00 76.12 102 ALA A CA 1
ATOM 789 C C . ALA A 1 102 ? 12.324 -5.856 11.904 1.00 76.12 102 ALA A C 1
ATOM 791 O O . ALA A 1 102 ? 11.348 -6.021 12.643 1.00 76.12 102 ALA A O 1
ATOM 792 N N . MET A 1 103 ? 12.229 -5.937 10.574 1.00 74.75 103 MET A N 1
ATOM 793 C CA . MET A 1 103 ? 10.942 -6.061 9.878 1.00 74.75 103 MET A CA 1
ATOM 794 C C . MET A 1 103 ? 10.092 -7.231 10.398 1.00 74.75 103 MET A C 1
ATOM 796 O O . MET A 1 103 ? 8.873 -7.110 10.456 1.00 74.75 103 MET A O 1
ATOM 800 N N . SER A 1 104 ? 10.718 -8.321 10.851 1.00 78.12 104 SER A N 1
ATOM 801 C CA . SER A 1 104 ? 10.048 -9.517 11.378 1.00 78.12 104 SER A CA 1
ATOM 802 C C . SER A 1 104 ? 9.320 -9.321 12.715 1.00 78.12 104 SER A C 1
ATOM 804 O O . SER A 1 104 ? 8.412 -10.091 13.015 1.00 78.12 104 SER A O 1
ATOM 806 N N . VAL A 1 105 ? 9.682 -8.313 13.516 1.00 82.69 105 VAL A N 1
ATOM 807 C CA . VAL A 1 105 ? 9.088 -8.058 14.848 1.00 82.69 105 VAL A CA 1
ATOM 808 C C . VAL A 1 105 ? 8.262 -6.774 14.902 1.00 82.69 105 VAL A C 1
ATOM 810 O O . VAL A 1 105 ? 7.671 -6.438 15.926 1.00 82.69 105 VAL A O 1
ATOM 813 N N . SER A 1 106 ? 8.187 -6.052 13.792 1.00 83.25 106 SER A N 1
ATOM 814 C CA . SER A 1 106 ? 7.568 -4.731 13.703 1.00 83.25 106 SER A CA 1
ATOM 815 C C . SER A 1 106 ? 6.088 -4.707 14.113 1.00 83.25 106 SER A C 1
ATOM 817 O O . SER A 1 106 ? 5.690 -3.858 14.906 1.00 83.25 106 SER A O 1
ATOM 819 N N . ALA A 1 107 ? 5.271 -5.672 13.683 1.00 84.81 107 ALA A N 1
ATOM 820 C CA . ALA A 1 107 ? 3.869 -5.746 14.107 1.00 84.81 107 ALA A CA 1
ATOM 821 C C . ALA A 1 107 ? 3.725 -5.963 15.627 1.00 84.81 107 ALA A C 1
ATOM 823 O O . ALA A 1 107 ? 2.798 -5.437 16.240 1.00 84.81 107 ALA A O 1
ATOM 824 N N . ALA A 1 108 ? 4.665 -6.683 16.251 1.00 88.94 108 ALA A N 1
ATOM 825 C CA . ALA A 1 108 ? 4.696 -6.839 17.702 1.00 88.94 108 ALA A CA 1
ATOM 826 C C . ALA A 1 108 ? 5.047 -5.515 18.400 1.00 88.94 108 ALA A C 1
ATOM 828 O O . ALA A 1 108 ? 4.423 -5.184 19.404 1.00 88.94 108 ALA A O 1
ATOM 829 N N . THR A 1 109 ? 5.963 -4.710 17.841 1.00 88.50 109 THR A N 1
ATOM 830 C CA . THR A 1 109 ? 6.224 -3.351 18.361 1.00 88.50 109 THR A CA 1
ATOM 831 C C . THR A 1 109 ? 4.998 -2.443 18.249 1.00 88.50 109 THR A C 1
ATOM 833 O O . THR A 1 109 ? 4.719 -1.682 19.170 1.00 88.50 109 THR A O 1
ATOM 836 N N . GLY A 1 110 ? 4.203 -2.590 17.185 1.00 92.12 110 GLY A N 1
ATOM 837 C CA . GLY A 1 110 ? 2.925 -1.894 17.049 1.00 92.12 110 GLY A CA 1
ATOM 838 C C . GLY A 1 110 ? 1.871 -2.340 18.058 1.00 92.12 110 GLY A C 1
ATOM 839 O O . GLY A 1 110 ? 1.135 -1.517 18.592 1.00 92.12 110 GLY A O 1
ATOM 840 N N . LEU A 1 111 ? 1.812 -3.635 18.379 1.00 93.50 111 LEU A N 1
ATOM 841 C CA . LEU 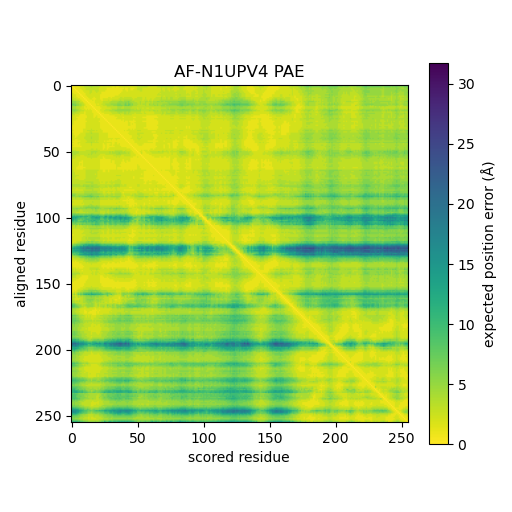A 1 111 ? 0.930 -4.131 19.438 1.00 93.50 111 LEU A CA 1
ATOM 842 C C . LEU A 1 111 ? 1.328 -3.579 20.811 1.00 93.50 111 LEU A C 1
ATOM 844 O O . LEU A 1 111 ? 0.459 -3.243 21.611 1.00 93.50 111 LEU A O 1
ATOM 848 N N . VAL A 1 112 ? 2.631 -3.486 21.072 1.00 90.81 112 VAL A N 1
ATOM 849 C CA . VAL A 1 112 ? 3.183 -2.888 22.291 1.00 90.81 112 VAL A CA 1
ATOM 850 C C . VAL A 1 112 ? 2.781 -1.411 22.389 1.00 90.81 112 VAL A C 1
ATOM 852 O O . VAL A 1 112 ? 2.235 -1.013 23.412 1.00 90.81 112 VAL A O 1
ATOM 855 N N . ASP A 1 113 ? 2.917 -0.641 21.309 1.00 91.25 113 ASP A N 1
ATOM 856 C CA . ASP A 1 113 ? 2.454 0.752 21.196 1.00 91.25 113 ASP A CA 1
ATOM 857 C C . ASP A 1 113 ? 0.943 0.886 21.490 1.00 91.25 113 ASP A C 1
ATOM 859 O O . ASP A 1 113 ? 0.529 1.594 22.412 1.00 91.25 113 ASP A O 1
ATOM 863 N N . VAL A 1 114 ? 0.106 0.095 20.808 1.00 94.50 114 VAL A N 1
ATOM 864 C CA . VAL A 1 114 ? -1.345 0.058 21.059 1.00 94.50 114 VAL A CA 1
ATOM 865 C C . VAL A 1 114 ? -1.652 -0.282 22.524 1.00 94.50 114 VAL A C 1
ATOM 867 O O . VAL A 1 114 ? -2.464 0.394 23.157 1.00 94.50 114 VAL A O 1
ATOM 870 N N . ALA A 1 115 ? -0.997 -1.293 23.099 1.00 93.56 115 ALA A N 1
ATOM 871 C CA . ALA A 1 115 ? -1.188 -1.683 24.496 1.00 93.56 115 ALA A CA 1
ATOM 872 C C . ALA A 1 115 ? -0.774 -0.571 25.478 1.00 93.56 115 ALA A C 1
ATOM 874 O O . ALA A 1 115 ? -1.416 -0.400 26.520 1.00 93.56 115 ALA A O 1
ATOM 875 N N . ALA A 1 116 ? 0.247 0.214 25.132 1.00 91.88 116 ALA A N 1
ATOM 876 C CA . ALA A 1 116 ? 0.676 1.380 25.894 1.00 91.88 116 ALA A CA 1
ATOM 877 C C . ALA A 1 116 ? -0.430 2.439 25.963 1.00 91.88 116 ALA A C 1
ATOM 879 O O . ALA A 1 116 ? -0.769 2.906 27.050 1.00 91.88 116 ALA A O 1
ATOM 880 N N . HIS A 1 117 ? -1.077 2.734 24.831 1.00 92.06 117 HIS A N 1
ATOM 881 C CA . HIS A 1 117 ? -2.214 3.655 24.780 1.00 92.06 117 HIS A CA 1
ATOM 882 C C . HIS A 1 117 ? -3.398 3.191 25.644 1.00 92.06 117 HIS A C 1
ATOM 884 O O . HIS A 1 117 ? -4.085 4.027 26.232 1.00 92.06 117 HIS A O 1
ATOM 890 N N . TYR A 1 118 ? -3.614 1.880 25.802 1.00 94.06 118 TYR A N 1
ATOM 891 C CA . TYR A 1 118 ? -4.603 1.329 26.745 1.00 94.06 118 TYR A CA 1
ATOM 892 C C . TYR A 1 118 ? -4.182 1.411 28.224 1.00 94.06 118 TYR A C 1
ATOM 894 O O . TYR A 1 118 ? -5.000 1.130 29.104 1.00 94.06 118 TYR A O 1
ATOM 902 N N . GLY A 1 119 ? -2.937 1.791 28.518 1.00 91.62 119 GLY A N 1
ATOM 903 C CA . GLY A 1 119 ? -2.385 1.820 29.872 1.00 91.62 119 GLY A CA 1
ATOM 904 C C . GLY A 1 119 ? -2.055 0.430 30.415 1.00 91.62 119 GLY A C 1
ATOM 905 O O . GLY A 1 119 ? -2.180 0.203 31.613 1.00 91.62 119 GLY A O 1
ATOM 906 N N . LEU A 1 120 ? -1.682 -0.515 29.542 1.00 91.50 120 LEU A N 1
ATOM 907 C CA . LEU A 1 120 ? -1.336 -1.893 29.924 1.00 91.50 120 LEU A CA 1
ATOM 908 C C . LEU A 1 120 ? 0.159 -2.095 30.205 1.00 91.50 120 LEU A C 1
ATOM 910 O O . LEU A 1 120 ? 0.604 -3.222 30.412 1.00 91.50 120 LEU A O 1
ATOM 914 N N . TYR A 1 121 ? 0.948 -1.023 30.206 1.00 87.12 121 TYR A N 1
ATOM 915 C CA . TYR A 1 121 ? 2.344 -1.094 30.614 1.00 87.12 121 TYR A CA 1
ATOM 916 C C . TYR A 1 121 ? 2.442 -1.271 32.125 1.00 87.12 121 TYR A 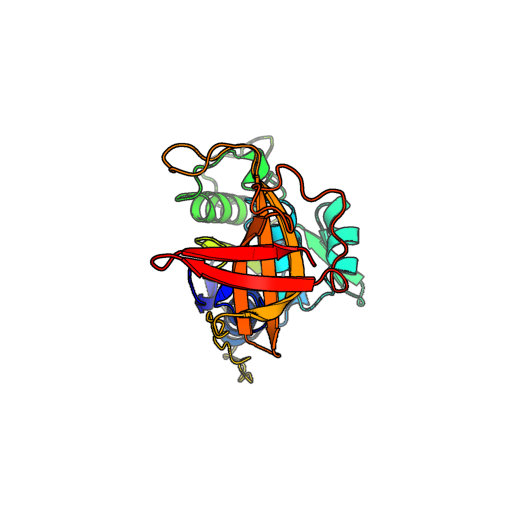C 1
ATOM 918 O O . TYR A 1 121 ? 1.784 -0.575 32.891 1.00 87.12 121 TYR A O 1
ATOM 926 N N . SER A 1 122 ? 3.320 -2.171 32.564 1.00 80.50 122 SER A N 1
ATOM 927 C CA . SER A 1 122 ? 3.564 -2.403 33.991 1.00 80.50 122 SER A CA 1
ATOM 928 C C . SER A 1 122 ? 4.283 -1.238 34.681 1.00 80.50 122 SER A C 1
ATOM 930 O O . SER A 1 122 ? 4.305 -1.177 35.906 1.00 80.50 122 SER A O 1
ATOM 932 N N . LYS A 1 123 ? 4.926 -0.350 33.912 1.00 79.69 123 LYS A N 1
ATOM 933 C CA . LYS A 1 123 ? 5.599 0.860 34.394 1.00 79.69 123 LYS A CA 1
ATOM 934 C C . LYS A 1 123 ? 5.260 2.024 33.474 1.00 79.69 123 LYS A C 1
ATOM 936 O O . LYS A 1 123 ? 5.344 1.881 32.254 1.00 79.69 123 LYS A O 1
ATOM 941 N N . GLU A 1 124 ? 4.919 3.166 34.059 1.00 69.50 124 GLU A N 1
ATOM 942 C CA . GLU A 1 124 ? 4.779 4.408 33.304 1.00 69.50 124 GLU A CA 1
ATOM 943 C C . GLU A 1 124 ? 6.124 4.760 32.661 1.00 69.50 124 GLU A C 1
ATOM 945 O O . GLU A 1 124 ? 7.166 4.771 33.319 1.00 69.50 124 GLU A O 1
ATOM 950 N N . SER A 1 125 ? 6.103 5.002 31.353 1.00 70.44 125 SER A N 1
ATOM 951 C CA . SER A 1 125 ? 7.247 5.538 30.627 1.00 70.44 125 SER A CA 1
ATOM 952 C C . SER A 1 125 ? 6.986 7.026 30.401 1.00 70.44 125 SER A C 1
ATOM 954 O O . SER A 1 125 ? 5.945 7.356 29.830 1.00 70.44 125 SER A O 1
ATOM 956 N N . PRO A 1 126 ? 7.892 7.930 30.816 1.00 70.62 126 PRO A N 1
ATOM 957 C CA . PRO A 1 126 ? 7.637 9.374 30.835 1.00 70.62 126 PRO A CA 1
ATOM 958 C C . PRO A 1 126 ? 7.344 9.979 29.453 1.00 70.62 126 PRO A C 1
ATOM 960 O O . PRO A 1 126 ? 6.785 11.066 29.373 1.00 70.62 126 PRO A O 1
ATOM 963 N N . ASN A 1 127 ? 7.673 9.266 28.372 1.00 76.12 127 ASN A N 1
ATOM 964 C CA . ASN A 1 127 ? 7.482 9.720 26.992 1.00 76.12 127 ASN A CA 1
ATOM 965 C C . ASN A 1 127 ? 6.365 8.965 26.249 1.00 76.12 127 ASN A C 1
ATOM 967 O O . ASN A 1 127 ? 6.262 9.071 25.030 1.00 76.12 127 ASN A O 1
ATOM 971 N N . VAL A 1 128 ? 5.556 8.166 26.952 1.00 75.88 128 VAL A N 1
ATOM 972 C CA . VAL A 1 128 ? 4.459 7.395 26.353 1.00 75.88 128 VAL A CA 1
ATOM 973 C C . VAL A 1 128 ? 3.127 8.012 26.750 1.00 75.88 128 VAL A C 1
ATOM 975 O O . VAL A 1 128 ? 2.732 7.980 27.914 1.00 75.88 128 VAL A O 1
ATOM 978 N N . LEU A 1 129 ? 2.416 8.562 25.768 1.00 77.38 129 LEU A N 1
ATOM 979 C CA . LEU A 1 129 ? 1.108 9.165 25.989 1.00 77.38 129 LEU A CA 1
ATOM 980 C C . LEU A 1 129 ? 0.028 8.082 26.133 1.00 77.38 129 LEU A C 1
ATOM 982 O O . LEU A 1 129 ? -0.395 7.472 25.154 1.00 77.38 129 LEU A O 1
ATOM 986 N N . ILE A 1 130 ? -0.475 7.884 27.351 1.00 87.38 130 ILE A N 1
ATOM 987 C CA . ILE A 1 130 ? -1.615 6.994 27.608 1.00 87.38 130 ILE A CA 1
ATOM 988 C C . ILE A 1 130 ? -2.912 7.737 27.261 1.00 87.38 130 ILE A C 1
ATOM 990 O O . ILE A 1 130 ? -3.329 8.639 27.984 1.00 87.38 130 ILE A O 1
ATOM 994 N N . THR A 1 131 ? -3.569 7.352 26.165 1.00 90.31 131 THR A N 1
ATOM 995 C CA . THR A 1 131 ? -4.783 8.030 25.662 1.00 90.31 131 THR A CA 1
ATOM 996 C C . THR A 1 131 ? -6.090 7.301 25.982 1.00 90.31 131 THR A C 1
ATOM 998 O O . THR A 1 131 ? -7.157 7.882 25.814 1.00 90.31 131 THR A O 1
ATOM 1001 N N . ARG A 1 132 ? -6.025 6.044 26.445 1.00 93.38 132 ARG A N 1
ATOM 1002 C CA . ARG A 1 132 ? -7.172 5.162 26.751 1.00 93.38 132 ARG A CA 1
ATOM 1003 C C . ARG A 1 132 ? -8.239 5.147 25.639 1.00 93.38 132 ARG A C 1
ATOM 1005 O O . ARG A 1 132 ? -9.399 5.465 25.901 1.00 93.38 132 ARG A O 1
ATOM 1012 N N . PRO A 1 133 ? -7.865 4.775 24.401 1.00 95.50 133 PRO A N 1
ATOM 1013 C CA . PRO A 1 133 ? -8.782 4.794 23.265 1.00 95.50 133 PRO A CA 1
ATOM 1014 C C . PRO A 1 133 ? -9.938 3.804 23.459 1.00 95.50 133 PRO A C 1
ATOM 1016 O O . PRO A 1 133 ? -9.757 2.715 24.012 1.00 95.50 133 PRO A O 1
ATOM 1019 N N . GLY A 1 134 ? -11.121 4.148 22.945 1.00 96.94 134 GLY A N 1
ATOM 1020 C CA . GLY A 1 134 ? -12.266 3.240 22.925 1.00 96.94 134 GLY A CA 1
ATOM 1021 C C . GLY A 1 134 ? -12.036 2.093 21.944 1.00 96.94 134 GLY A C 1
ATOM 1022 O O . GLY A 1 134 ? -12.258 0.922 22.281 1.00 96.94 134 GLY A O 1
ATOM 1023 N N . LYS A 1 135 ? -11.530 2.410 20.744 1.00 98.19 135 LYS A N 1
ATOM 1024 C CA . LYS A 1 135 ? -11.160 1.419 19.721 1.00 98.19 135 LYS A CA 1
ATOM 1025 C C . LYS A 1 135 ? -9.858 1.783 19.018 1.00 98.19 135 LYS A C 1
ATOM 1027 O O . LYS A 1 135 ? -9.594 2.951 18.734 1.00 98.19 135 LYS A O 1
ATOM 1032 N N . THR A 1 136 ? -9.057 0.773 18.700 1.00 98.50 136 THR A N 1
ATOM 1033 C CA . THR A 1 136 ? -7.788 0.945 17.981 1.00 98.50 136 THR A CA 1
ATOM 1034 C C . THR A 1 136 ? -7.657 -0.010 16.814 1.00 98.50 136 THR A C 1
ATOM 1036 O O . THR A 1 136 ? -8.250 -1.089 16.817 1.00 98.50 136 THR A O 1
ATOM 1039 N N . LEU A 1 137 ? -6.860 0.385 15.827 1.00 98.62 137 LEU A N 1
ATOM 1040 C CA . LEU A 1 137 ? -6.479 -0.453 14.698 1.00 98.62 137 LEU A CA 1
ATOM 1041 C C . LEU A 1 137 ? -4.978 -0.744 14.752 1.00 98.62 137 LEU A C 1
ATOM 1043 O O . LEU A 1 137 ? -4.178 0.165 14.936 1.00 98.62 137 LEU A O 1
ATOM 1047 N N . LEU A 1 138 ? -4.602 -2.000 14.536 1.00 98.19 138 LEU A N 1
ATOM 1048 C CA . LEU A 1 138 ? -3.231 -2.439 14.300 1.00 98.19 138 LEU A CA 1
ATOM 1049 C C . LEU A 1 138 ? -3.150 -3.037 12.895 1.00 98.19 138 LEU A C 1
ATOM 1051 O O . LEU A 1 138 ? -3.767 -4.065 12.621 1.00 98.19 138 LEU A O 1
ATOM 1055 N N . GLY A 1 139 ? -2.399 -2.398 12.004 1.00 97.31 139 GLY A N 1
ATOM 1056 C CA . GLY A 1 139 ? -2.173 -2.855 10.637 1.00 97.31 139 GLY A CA 1
ATOM 1057 C C . GLY A 1 139 ? -0.743 -3.343 10.435 1.00 97.31 139 GLY A C 1
ATOM 1058 O O . GLY A 1 139 ? 0.197 -2.590 10.668 1.00 97.31 139 GLY A O 1
ATOM 1059 N N . GLY A 1 140 ? -0.586 -4.573 9.952 1.00 94.19 140 GLY A N 1
ATOM 1060 C CA . GLY A 1 140 ? 0.685 -5.2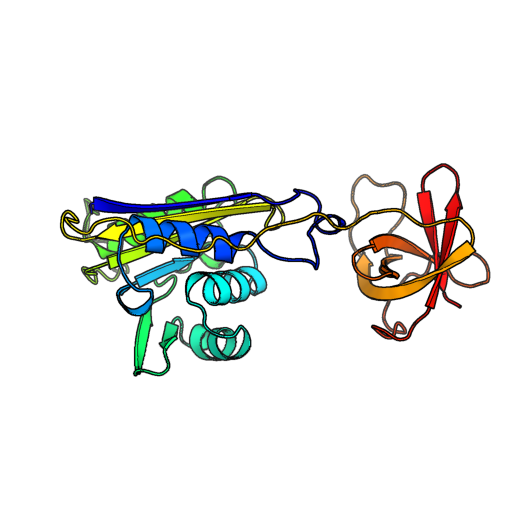08 9.604 1.00 94.19 140 GLY A CA 1
ATOM 1061 C C . GLY A 1 140 ? 0.801 -5.503 8.107 1.00 94.19 140 GLY A C 1
ATOM 1062 O O . GLY A 1 140 ? -0.194 -5.831 7.458 1.00 94.19 140 GLY A O 1
ATOM 1063 N N . ASN A 1 141 ? 2.023 -5.426 7.580 1.00 94.31 141 ASN A N 1
ATOM 1064 C CA . ASN A 1 141 ? 2.371 -5.743 6.195 1.00 94.31 141 ASN A CA 1
ATOM 1065 C C . ASN A 1 141 ? 3.477 -6.808 6.151 1.00 94.31 141 ASN A C 1
ATOM 1067 O O . ASN A 1 141 ? 4.312 -6.865 7.052 1.00 94.31 141 ASN A O 1
ATOM 1071 N N . GLY A 1 142 ? 3.497 -7.639 5.107 1.00 92.25 142 GLY A N 1
ATOM 1072 C CA . GLY A 1 142 ? 4.571 -8.606 4.878 1.00 92.25 142 GLY A CA 1
ATOM 1073 C C . GLY A 1 142 ? 4.974 -8.742 3.408 1.00 92.25 142 GLY A C 1
ATOM 1074 O O . GLY A 1 142 ? 4.149 -8.663 2.486 1.00 92.25 142 GLY A O 1
ATOM 1075 N N . GLY A 1 143 ? 6.269 -8.990 3.198 1.00 90.75 143 GLY A N 1
ATOM 1076 C CA . GLY A 1 143 ? 6.896 -9.027 1.875 1.00 90.75 143 GLY A CA 1
ATOM 1077 C C . GLY A 1 143 ? 6.818 -7.673 1.166 1.00 90.75 143 GLY A C 1
ATOM 1078 O O . GLY A 1 143 ? 6.753 -6.626 1.804 1.00 90.75 143 GLY A O 1
ATOM 1079 N N . ILE A 1 144 ? 6.776 -7.686 -0.168 1.00 91.69 144 ILE A N 1
ATOM 1080 C CA . ILE A 1 144 ? 6.536 -6.479 -0.973 1.00 91.69 144 ILE A CA 1
ATOM 1081 C C . ILE A 1 144 ? 5.024 -6.257 -1.081 1.00 91.69 144 ILE A C 1
ATOM 1083 O O . ILE A 1 144 ? 4.422 -6.442 -2.139 1.00 91.69 144 ILE A O 1
ATOM 1087 N N . ASP A 1 145 ? 4.380 -5.942 0.049 1.00 94.50 145 ASP A N 1
ATOM 1088 C CA . ASP A 1 145 ? 2.922 -5.781 0.177 1.00 94.50 145 ASP A CA 1
ATOM 1089 C C . ASP A 1 145 ? 2.125 -7.045 -0.228 1.00 94.50 145 ASP A C 1
ATOM 1091 O O . ASP A 1 145 ? 1.010 -7.005 -0.749 1.00 94.50 145 ASP A O 1
ATOM 1095 N N . SER A 1 146 ? 2.737 -8.213 -0.073 1.00 95.50 146 SER A N 1
ATOM 1096 C CA . SER A 1 146 ? 2.163 -9.501 -0.482 1.00 95.50 146 SER A CA 1
ATOM 1097 C C . SER A 1 146 ? 1.086 -10.000 0.479 1.00 95.50 146 SER A C 1
ATOM 1099 O O . SER A 1 146 ? 0.183 -10.734 0.093 1.00 95.50 146 SER A O 1
ATOM 1101 N N . ILE A 1 147 ? 1.134 -9.555 1.729 1.00 95.69 147 ILE A N 1
ATOM 1102 C CA . ILE A 1 147 ? 0.178 -9.899 2.773 1.00 95.69 147 ILE A CA 1
ATOM 1103 C C . ILE A 1 147 ? -0.083 -8.662 3.624 1.00 95.69 147 ILE A C 1
ATOM 1105 O O . ILE A 1 147 ? 0.838 -7.911 3.939 1.00 95.69 147 ILE A O 1
ATOM 1109 N N . ASN A 1 148 ? -1.343 -8.454 3.994 1.00 97.00 148 ASN A N 1
ATOM 1110 C CA . ASN A 1 148 ? -1.717 -7.502 5.032 1.00 97.00 148 ASN A CA 1
ATOM 1111 C C . ASN A 1 148 ? -2.606 -8.196 6.063 1.00 97.00 148 ASN A C 1
ATOM 1113 O O . ASN A 1 148 ? -3.487 -8.987 5.705 1.00 97.00 148 ASN A O 1
ATOM 1117 N N . SER A 1 149 ? -2.382 -7.850 7.325 1.00 97.31 149 SER A N 1
ATOM 1118 C CA . SER A 1 149 ? -3.155 -8.317 8.473 1.00 97.31 149 SER A CA 1
ATOM 1119 C C . SER A 1 149 ? -3.586 -7.111 9.292 1.00 97.31 149 SER A C 1
ATOM 1121 O O . SER A 1 149 ? -2.764 -6.265 9.630 1.00 97.31 149 SER A O 1
ATOM 1123 N N . VAL A 1 150 ? -4.869 -7.027 9.617 1.00 98.38 150 VAL A N 1
ATOM 1124 C CA . VAL A 1 150 ? -5.458 -5.941 10.398 1.00 98.38 150 VAL A CA 1
ATOM 1125 C C . VAL A 1 150 ? -6.152 -6.539 11.609 1.00 98.38 150 VAL A C 1
ATOM 1127 O O . VAL A 1 150 ? -6.925 -7.487 11.474 1.00 98.38 150 VAL A O 1
ATOM 1130 N N . ALA A 1 151 ? -5.894 -5.973 12.780 1.00 98.50 151 ALA A N 1
ATOM 1131 C CA . ALA A 1 151 ? -6.578 -6.282 14.025 1.00 98.50 151 ALA A CA 1
ATOM 1132 C C . ALA A 1 151 ? -7.232 -5.013 14.576 1.00 98.50 151 ALA A C 1
ATOM 1134 O O . ALA A 1 151 ? -6.649 -3.932 14.519 1.00 98.50 151 ALA A O 1
ATOM 1135 N N . ILE A 1 152 ? -8.442 -5.148 15.109 1.00 98.75 152 ILE A N 1
ATOM 1136 C CA . ILE A 1 152 ? -9.169 -4.070 15.775 1.00 98.75 152 ILE A CA 1
ATOM 1137 C C . ILE A 1 152 ? -9.362 -4.461 17.231 1.00 98.75 152 ILE A C 1
ATOM 1139 O O . ILE A 1 152 ? -9.932 -5.516 17.527 1.00 98.75 152 ILE A O 1
ATOM 1143 N N . PHE A 1 153 ? -8.924 -3.589 18.132 1.00 98.56 153 PHE A N 1
ATOM 1144 C CA . PHE A 1 153 ? -9.081 -3.775 19.566 1.00 98.56 153 PHE A CA 1
ATOM 1145 C C . PHE A 1 153 ? -10.074 -2.781 20.158 1.00 98.56 153 PHE A C 1
ATOM 1147 O O . PHE A 1 153 ? -10.275 -1.693 19.621 1.00 98.56 153 PHE A O 1
ATOM 1154 N N . SER A 1 154 ? -10.671 -3.144 21.293 1.00 98.19 154 SER A N 1
ATOM 1155 C CA . SER A 1 154 ? -11.517 -2.255 22.088 1.00 98.19 154 SER A CA 1
ATOM 1156 C C . SER A 1 154 ? -11.188 -2.309 23.581 1.00 98.19 154 SER A C 1
ATOM 1158 O O . SER A 1 154 ? -10.621 -3.288 24.087 1.00 98.19 154 SER A O 1
ATOM 1160 N N . SER A 1 155 ? -11.521 -1.230 24.291 1.00 97.31 155 SER A N 1
ATOM 1161 C CA . SER A 1 155 ? -11.496 -1.165 25.755 1.00 97.31 155 SER A CA 1
ATOM 1162 C C . SER A 1 155 ? -12.523 -2.105 26.389 1.00 97.31 155 SER A C 1
ATOM 1164 O O . SER A 1 155 ? -12.277 -2.609 27.483 1.00 97.31 155 SER A O 1
ATOM 1166 N N . GLU A 1 156 ? -13.611 -2.409 25.679 1.00 96.06 156 GLU A N 1
ATOM 1167 C CA . GLU A 1 156 ? -14.719 -3.237 26.151 1.00 96.06 156 GLU A CA 1
ATOM 1168 C C . GLU A 1 156 ? -14.945 -4.464 25.250 1.00 96.06 156 GLU A C 1
ATOM 1170 O O . GLU A 1 156 ? -14.601 -4.445 24.063 1.00 96.06 156 GLU A O 1
ATOM 1175 N N . PRO A 1 157 ? -15.530 -5.555 25.775 1.00 94.69 157 PRO A N 1
ATOM 1176 C CA . PRO A 1 157 ? -15.948 -6.681 24.948 1.00 94.69 157 PRO A CA 1
ATOM 1177 C C . PRO A 1 157 ? -17.017 -6.260 23.927 1.00 94.69 157 PRO A C 1
ATOM 1179 O O . PRO A 1 157 ? -18.032 -5.665 24.292 1.00 94.69 157 PRO A O 1
ATOM 1182 N N . SER A 1 158 ? -16.838 -6.623 22.654 1.00 92.25 158 SER A N 1
ATOM 1183 C CA . SER A 1 158 ? -17.854 -6.356 21.628 1.00 92.25 158 SER A CA 1
ATOM 1184 C C . SER A 1 158 ? -19.021 -7.341 21.721 1.00 92.25 158 SER A C 1
ATOM 1186 O O . SER A 1 158 ? -18.831 -8.548 21.866 1.00 92.25 158 SER A O 1
ATOM 1188 N N . ARG A 1 159 ? -20.242 -6.817 21.582 1.00 92.56 159 ARG A N 1
ATOM 1189 C CA . ARG A 1 159 ? -21.477 -7.596 21.367 1.00 92.56 159 ARG A CA 1
ATOM 1190 C C . ARG A 1 159 ? -22.028 -7.431 19.947 1.00 92.56 159 ARG A C 1
ATOM 1192 O O . ARG A 1 159 ? -23.109 -7.934 19.641 1.00 92.56 159 ARG A O 1
ATOM 1199 N N . LEU A 1 160 ? -21.320 -6.684 19.100 1.00 93.44 160 LEU A N 1
ATOM 1200 C CA . LEU A 1 160 ? -21.739 -6.407 17.733 1.00 93.44 160 LEU A CA 1
ATOM 1201 C C . LEU A 1 160 ? -21.587 -7.664 16.878 1.00 93.44 160 LEU A C 1
ATOM 1203 O O . LEU A 1 160 ? -20.662 -8.455 17.053 1.00 93.44 160 LEU A O 1
ATOM 1207 N N . LYS A 1 161 ? -22.523 -7.853 15.949 1.00 94.88 161 LYS A N 1
ATOM 1208 C CA . LYS A 1 161 ? -22.470 -8.961 14.996 1.00 94.88 161 LYS A CA 1
ATOM 1209 C C . LYS A 1 161 ? -21.658 -8.551 13.764 1.00 94.88 161 LYS A C 1
ATOM 1211 O O . LYS A 1 161 ? -21.773 -7.400 13.335 1.00 94.88 161 LYS A O 1
ATOM 1216 N N . PRO A 1 162 ? -20.923 -9.488 13.142 1.00 95.69 162 PRO A N 1
ATOM 1217 C CA . PRO A 1 162 ? -20.231 -9.222 11.892 1.00 95.69 162 PRO A CA 1
ATOM 1218 C C . PRO A 1 162 ? -21.167 -8.698 10.793 1.00 95.69 162 PRO A C 1
ATOM 1220 O O . PRO A 1 162 ? -22.274 -9.212 10.601 1.00 95.69 162 PRO A O 1
ATOM 1223 N N . LYS A 1 163 ? -20.709 -7.703 10.031 1.00 96.12 163 LYS A N 1
ATOM 1224 C CA . LYS A 1 163 ? -21.431 -7.134 8.883 1.00 96.12 163 LYS A CA 1
ATOM 1225 C C . LYS A 1 163 ? -21.115 -7.921 7.617 1.00 96.12 163 LYS A C 1
ATOM 1227 O O . LYS A 1 163 ? -19.952 -8.178 7.323 1.00 96.12 163 LYS A O 1
ATOM 1232 N N . LYS A 1 164 ? -22.125 -8.270 6.816 1.00 94.44 164 LYS A N 1
ATOM 1233 C CA . LYS A 1 164 ? -21.891 -8.858 5.486 1.00 94.44 164 LYS A CA 1
ATOM 1234 C C . LYS A 1 164 ? -21.318 -7.804 4.542 1.00 94.44 164 LYS A C 1
ATOM 1236 O O . LYS A 1 164 ? -21.885 -6.724 4.413 1.00 94.44 164 LYS A O 1
ATOM 1241 N N . ILE A 1 165 ? -20.242 -8.153 3.846 1.00 94.19 165 ILE A N 1
ATOM 1242 C CA . ILE A 1 165 ? -19.576 -7.279 2.878 1.00 94.19 165 ILE A CA 1
ATOM 1243 C C . ILE A 1 165 ? -19.376 -7.990 1.543 1.00 94.19 165 ILE A C 1
ATOM 1245 O O . ILE A 1 165 ? -19.240 -9.214 1.477 1.00 94.19 165 ILE A O 1
ATOM 1249 N N . LYS A 1 166 ? -19.313 -7.207 0.464 1.00 91.38 166 LYS A N 1
ATOM 1250 C CA . LYS A 1 166 ? -18.867 -7.695 -0.840 1.00 91.38 166 LYS A CA 1
ATOM 1251 C C . LYS A 1 166 ? -17.353 -7.555 -0.918 1.00 91.38 166 LYS A C 1
ATOM 1253 O O . LYS A 1 166 ? -16.830 -6.454 -1.035 1.00 91.38 166 LYS A O 1
ATOM 1258 N N . ILE A 1 167 ? -16.656 -8.683 -0.867 1.00 84.25 167 ILE A N 1
ATOM 1259 C CA . ILE A 1 167 ? -15.193 -8.707 -0.861 1.00 84.25 167 ILE A CA 1
ATOM 1260 C C . ILE A 1 167 ? -14.655 -8.343 -2.250 1.00 84.25 167 ILE A C 1
ATOM 1262 O O . ILE A 1 167 ? -15.036 -8.951 -3.256 1.00 84.25 167 ILE A O 1
ATOM 1266 N N . LYS A 1 168 ? -13.725 -7.383 -2.310 1.00 83.50 168 LYS A N 1
ATOM 1267 C CA . LYS A 1 168 ? -13.003 -7.047 -3.542 1.00 83.50 168 LYS A CA 1
ATOM 1268 C C . LYS A 1 168 ? -12.132 -8.228 -3.979 1.00 83.50 168 LYS A C 1
ATOM 1270 O O . LYS A 1 168 ? -11.306 -8.733 -3.216 1.00 83.50 168 LYS A O 1
ATOM 1275 N N . ARG A 1 169 ? -12.317 -8.677 -5.222 1.00 90.19 169 ARG A N 1
ATOM 1276 C CA . ARG A 1 169 ? -11.529 -9.772 -5.794 1.00 90.19 169 ARG A CA 1
ATOM 1277 C C . ARG A 1 169 ? -10.126 -9.276 -6.140 1.00 90.19 169 ARG A C 1
ATOM 1279 O O . ARG A 1 169 ? -9.974 -8.284 -6.846 1.00 90.19 169 ARG A O 1
ATOM 1286 N N . LEU A 1 170 ? -9.128 -10.011 -5.666 1.00 94.00 170 LEU A N 1
ATOM 1287 C CA . LEU A 1 170 ? -7.742 -9.895 -6.104 1.00 94.00 170 LEU A CA 1
ATOM 1288 C C . LEU A 1 170 ? -7.522 -10.887 -7.250 1.00 94.00 170 LEU A C 1
ATOM 1290 O O . LEU A 1 170 ? -8.103 -11.976 -7.252 1.00 94.00 170 LEU A O 1
ATOM 1294 N N . PHE A 1 171 ? -6.731 -10.502 -8.241 1.00 94.75 171 PHE A N 1
ATOM 1295 C CA . PHE A 1 171 ? -6.430 -11.323 -9.412 1.00 94.75 171 PHE A CA 1
ATOM 1296 C C . PHE A 1 171 ? -4.974 -11.118 -9.818 1.00 94.75 171 PHE A C 1
ATOM 1298 O O . PHE A 1 171 ? -4.316 -10.215 -9.307 1.00 94.75 171 PHE A O 1
ATOM 1305 N N . LEU A 1 172 ? -4.460 -11.964 -10.707 1.00 96.62 172 LEU A N 1
ATOM 1306 C CA . LEU A 1 172 ? -3.068 -11.893 -11.134 1.00 96.62 172 LEU A CA 1
ATOM 1307 C C . LEU A 1 172 ? -2.938 -11.226 -12.502 1.00 96.62 172 LEU A C 1
ATOM 1309 O O . LEU A 1 172 ? -3.733 -11.496 -13.403 1.00 96.62 172 LEU A O 1
ATOM 1313 N N . ASN A 1 173 ? -1.914 -10.389 -12.654 1.00 96.38 173 ASN A N 1
ATOM 1314 C CA . ASN A 1 173 ? -1.432 -10.011 -13.978 1.00 96.38 173 ASN A CA 1
ATOM 1315 C C . ASN A 1 173 ? -0.765 -11.218 -14.650 1.00 96.38 173 ASN A C 1
ATOM 1317 O O . ASN A 1 173 ? -0.261 -12.125 -13.988 1.00 96.38 173 ASN A O 1
ATOM 1321 N N . GLN A 1 174 ? -0.687 -11.181 -15.973 1.00 95.69 174 GLN A N 1
ATOM 1322 C CA . GLN A 1 174 ? 0.158 -12.071 -16.758 1.00 95.69 174 GLN A CA 1
ATOM 1323 C C . GLN A 1 174 ? 1.582 -11.501 -16.854 1.00 95.69 174 GLN A C 1
ATOM 1325 O O . GLN A 1 174 ? 1.747 -10.285 -16.965 1.00 95.69 174 GLN A O 1
ATOM 1330 N N . ASN A 1 175 ? 2.594 -12.374 -16.851 1.00 93.38 175 ASN A N 1
ATOM 1331 C CA . ASN A 1 175 ? 4.008 -11.996 -16.966 1.00 93.38 175 ASN A CA 1
ATOM 1332 C C . ASN A 1 175 ? 4.695 -12.768 -18.089 1.00 93.38 175 ASN A C 1
ATOM 1334 O O . ASN A 1 175 ? 5.348 -13.783 -17.860 1.00 93.38 175 ASN A O 1
ATOM 1338 N N . TRP A 1 176 ? 4.466 -12.317 -19.315 1.00 92.81 176 TRP A N 1
ATOM 1339 C CA . TRP A 1 176 ? 5.119 -12.834 -20.509 1.00 92.81 176 TRP A CA 1
ATOM 1340 C C . TRP A 1 176 ? 4.986 -11.817 -21.645 1.00 92.81 176 TRP A C 1
ATOM 1342 O O . TRP A 1 176 ? 4.115 -10.941 -21.621 1.00 92.81 176 TRP A O 1
ATOM 1352 N N . ALA A 1 177 ? 5.853 -11.948 -22.641 1.00 94.62 177 ALA A N 1
ATOM 1353 C CA . ALA A 1 177 ? 5.819 -11.201 -23.889 1.00 94.62 177 ALA A CA 1
ATOM 1354 C C . ALA A 1 177 ? 6.315 -12.111 -25.016 1.00 94.62 177 ALA A C 1
ATOM 1356 O O . ALA A 1 177 ? 7.165 -12.975 -24.781 1.00 94.62 177 ALA A O 1
ATOM 1357 N N . ASN A 1 178 ? 5.793 -11.921 -26.225 1.00 94.25 178 ASN A N 1
ATOM 1358 C CA . ASN A 1 178 ? 6.343 -12.581 -27.407 1.00 94.25 178 ASN A CA 1
ATOM 1359 C C . ASN A 1 178 ? 7.666 -11.919 -27.821 1.00 94.25 178 ASN A C 1
ATOM 1361 O O . ASN A 1 178 ? 7.887 -10.732 -27.570 1.00 94.25 178 ASN A O 1
ATOM 1365 N N . ASP A 1 179 ? 8.539 -12.669 -28.499 1.00 94.56 179 ASP A N 1
ATOM 1366 C CA . ASP A 1 179 ? 9.742 -12.071 -29.083 1.00 94.56 179 ASP A CA 1
ATOM 1367 C C . ASP A 1 179 ? 9.351 -11.004 -30.116 1.00 94.56 179 ASP A C 1
ATOM 1369 O O . ASP A 1 179 ? 8.444 -11.210 -30.922 1.00 94.56 179 ASP A O 1
ATOM 1373 N N . ASN A 1 180 ? 10.051 -9.869 -30.104 1.00 95.94 180 ASN A N 1
ATOM 1374 C CA . ASN A 1 180 ? 9.758 -8.661 -30.886 1.00 95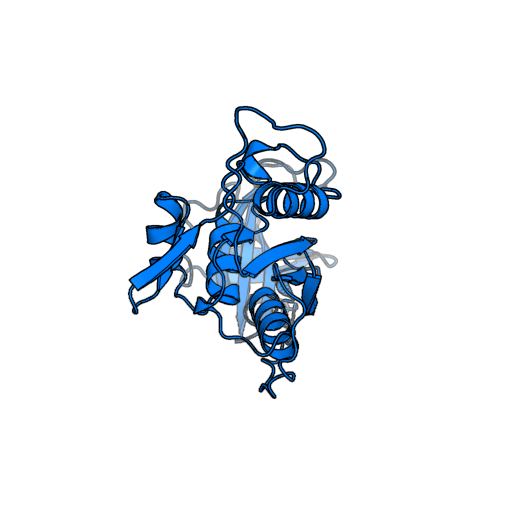.94 180 ASN A CA 1
ATOM 1375 C C . ASN A 1 180 ? 8.491 -7.895 -30.505 1.00 95.94 180 ASN A C 1
ATOM 1377 O O . ASN A 1 180 ? 8.206 -6.888 -31.157 1.00 95.94 180 ASN A O 1
ATOM 1381 N N . GLU A 1 181 ? 7.742 -8.319 -29.490 1.00 97.25 181 GLU A N 1
ATOM 1382 C CA . GLU A 1 181 ? 6.553 -7.586 -29.070 1.00 97.25 181 GLU A CA 1
ATOM 1383 C C . GLU A 1 181 ? 6.936 -6.201 -28.534 1.00 97.25 181 GLU A C 1
ATOM 1385 O O . GLU A 1 181 ? 7.920 -6.054 -27.809 1.00 97.25 181 GLU A O 1
ATOM 1390 N N . ILE A 1 182 ? 6.166 -5.174 -28.891 1.00 97.94 182 ILE A N 1
ATOM 1391 C CA . ILE A 1 182 ? 6.403 -3.803 -28.436 1.00 97.94 182 ILE A CA 1
ATOM 1392 C C . ILE A 1 182 ? 5.453 -3.500 -27.285 1.00 97.94 182 ILE A C 1
ATOM 1394 O O . ILE A 1 182 ? 4.234 -3.552 -27.439 1.00 97.94 182 ILE A O 1
ATOM 1398 N N . GLY A 1 183 ? 6.027 -3.150 -26.141 1.00 97.69 183 GLY A N 1
ATOM 1399 C CA . GLY A 1 183 ? 5.296 -2.656 -24.987 1.00 97.69 183 GLY A CA 1
ATOM 1400 C C . GLY A 1 183 ? 5.542 -1.171 -24.748 1.00 97.69 183 GLY A C 1
ATOM 1401 O O . GLY A 1 183 ? 6.415 -0.543 -25.351 1.00 97.69 183 GLY A O 1
ATOM 1402 N N . THR A 1 184 ? 4.746 -0.599 -23.853 1.00 98.00 184 THR A N 1
ATOM 1403 C CA . THR A 1 184 ? 4.892 0.792 -23.410 1.00 98.00 184 THR A CA 1
ATOM 1404 C C . THR A 1 184 ? 5.491 0.812 -22.018 1.00 98.00 184 THR A C 1
ATOM 1406 O O . THR A 1 184 ? 5.092 0.021 -21.160 1.00 98.00 184 THR A O 1
ATOM 1409 N N . LEU A 1 185 ? 6.446 1.703 -21.785 1.00 97.12 185 LEU A N 1
ATOM 1410 C CA . LEU A 1 185 ? 7.039 1.876 -20.473 1.00 97.12 185 LEU A CA 1
ATOM 1411 C C . LEU A 1 185 ? 5.970 2.288 -19.456 1.00 97.12 185 LEU A C 1
ATOM 1413 O O . LEU A 1 185 ? 5.298 3.296 -19.643 1.00 97.12 185 LEU A O 1
ATOM 1417 N N . TYR A 1 186 ? 5.837 1.520 -18.378 1.00 95.94 186 TYR A N 1
ATOM 1418 C CA . TYR A 1 186 ? 4.915 1.827 -17.285 1.00 95.94 186 TYR A CA 1
ATOM 1419 C C . TYR A 1 186 ? 5.634 2.485 -16.103 1.00 95.94 186 TYR A C 1
ATOM 1421 O O . TYR A 1 186 ? 5.116 3.403 -15.481 1.00 95.94 186 TYR A O 1
ATOM 1429 N N . SER A 1 187 ? 6.833 2.006 -15.778 1.00 95.44 187 SER A N 1
ATOM 1430 C CA . SER A 1 187 ? 7.682 2.568 -14.727 1.00 95.44 187 SER A CA 1
ATOM 1431 C C . SER A 1 187 ? 9.122 2.125 -14.958 1.00 95.44 187 SER A C 1
ATOM 1433 O O . SER A 1 187 ? 9.352 1.068 -15.549 1.00 95.44 187 SER A O 1
ATOM 1435 N N . SER A 1 188 ? 10.088 2.902 -14.486 1.00 96.62 188 SER A N 1
ATOM 1436 C CA . SER A 1 188 ? 11.499 2.529 -14.493 1.00 96.62 188 SER A CA 1
ATOM 1437 C C . SER A 1 188 ? 12.209 2.981 -13.228 1.00 96.62 188 SER A C 1
ATOM 1439 O O . SER A 1 188 ? 11.678 3.762 -12.438 1.00 96.62 188 SER A O 1
ATOM 1441 N N . THR A 1 189 ? 13.404 2.435 -13.033 1.00 95.94 189 THR A N 1
ATOM 1442 C CA . THR A 1 189 ? 14.363 2.930 -12.054 1.00 95.94 189 THR A CA 1
ATOM 1443 C C . THR A 1 189 ? 15.787 2.657 -12.520 1.00 95.94 189 THR A C 1
ATOM 1445 O O . THR A 1 189 ? 16.064 1.639 -13.168 1.00 95.94 189 THR A O 1
ATOM 1448 N N . THR A 1 190 ? 16.709 3.536 -12.140 1.00 97.25 190 THR A N 1
ATOM 1449 C CA . THR A 1 190 ? 18.143 3.264 -12.210 1.00 97.25 190 THR A CA 1
ATOM 1450 C C . THR A 1 190 ? 18.569 2.414 -11.012 1.00 97.25 190 THR A C 1
ATOM 1452 O O . THR A 1 190 ? 18.538 2.852 -9.858 1.00 97.25 190 THR A O 1
ATOM 1455 N N . VAL A 1 191 ? 19.020 1.190 -11.277 1.00 95.69 191 VAL A N 1
ATOM 1456 C CA . VAL A 1 191 ? 19.564 0.281 -10.267 1.00 95.69 191 VAL A CA 1
ATOM 1457 C C . VAL A 1 191 ? 21.025 0.630 -10.014 1.00 95.69 191 VAL A C 1
ATOM 1459 O O . VAL A 1 191 ? 21.894 0.352 -10.836 1.00 95.69 191 VAL A O 1
ATOM 1462 N N . ASN A 1 192 ? 21.302 1.214 -8.849 1.00 95.50 192 ASN A N 1
ATOM 1463 C CA . ASN A 1 192 ? 22.655 1.608 -8.441 1.00 95.50 192 ASN A CA 1
ATOM 1464 C C . ASN A 1 192 ? 23.359 0.562 -7.560 1.00 95.50 192 ASN A C 1
ATOM 1466 O O . ASN A 1 192 ? 24.586 0.553 -7.469 1.00 95.50 192 ASN A O 1
ATOM 1470 N N . LEU A 1 193 ? 22.599 -0.350 -6.950 1.00 93.56 193 LEU A N 1
ATOM 1471 C CA . LEU A 1 193 ? 23.104 -1.392 -6.060 1.00 93.56 193 LEU A CA 1
ATOM 1472 C C . LEU A 1 193 ? 22.452 -2.735 -6.412 1.00 93.56 193 LEU A C 1
ATOM 1474 O O . LEU A 1 193 ? 21.229 -2.840 -6.407 1.00 93.56 193 LEU A O 1
ATOM 1478 N N . ASN A 1 194 ? 23.268 -3.745 -6.723 1.00 91.19 194 ASN A N 1
ATOM 1479 C CA . ASN A 1 194 ? 22.802 -5.087 -7.092 1.00 91.19 194 ASN A CA 1
ATOM 1480 C C . ASN A 1 194 ? 23.803 -6.178 -6.647 1.00 91.19 194 ASN A C 1
ATOM 1482 O O . ASN A 1 194 ? 24.428 -6.833 -7.486 1.00 91.19 194 ASN A O 1
ATOM 1486 N N . PRO A 1 195 ? 24.059 -6.321 -5.333 1.00 86.69 195 PRO A N 1
ATOM 1487 C CA . PRO A 1 195 ? 25.031 -7.284 -4.835 1.00 86.69 195 PRO A CA 1
ATOM 1488 C C . PRO A 1 195 ? 24.590 -8.712 -5.180 1.00 86.69 195 PRO A C 1
ATOM 1490 O O . PRO A 1 195 ? 23.442 -9.083 -4.957 1.00 86.69 195 PRO A O 1
ATOM 1493 N N . GLY A 1 196 ? 25.512 -9.519 -5.708 1.00 80.00 196 GLY A N 1
ATOM 1494 C CA . GLY A 1 196 ? 25.273 -10.945 -5.965 1.00 80.00 196 GLY A CA 1
ATOM 1495 C C . GLY A 1 196 ? 24.641 -11.290 -7.318 1.00 80.00 196 GLY A C 1
ATOM 1496 O O . GLY A 1 196 ? 24.323 -12.453 -7.543 1.00 80.00 196 GLY A O 1
ATOM 1497 N N . PHE A 1 197 ? 24.495 -10.329 -8.233 1.00 81.19 197 PHE A N 1
ATOM 1498 C CA . PHE A 1 197 ? 23.942 -10.568 -9.570 1.00 81.19 197 PHE A CA 1
ATOM 1499 C C . PHE A 1 197 ? 24.948 -10.276 -10.691 1.00 81.19 197 PHE A C 1
ATOM 1501 O O . PHE A 1 197 ? 25.891 -9.504 -10.537 1.00 81.19 197 PHE A O 1
ATOM 1508 N N . ILE A 1 198 ? 24.722 -10.904 -11.850 1.00 83.44 198 ILE A N 1
ATOM 1509 C CA . ILE A 1 198 ? 25.615 -10.833 -13.021 1.00 83.44 198 ILE A CA 1
ATOM 1510 C C . ILE A 1 198 ? 25.575 -9.443 -13.683 1.00 83.44 198 ILE A C 1
ATOM 1512 O O . ILE A 1 198 ? 26.571 -8.984 -14.244 1.00 83.44 198 ILE A O 1
ATOM 1516 N N . THR A 1 199 ? 24.434 -8.749 -13.625 1.00 86.25 199 THR A N 1
ATOM 1517 C CA . THR A 1 199 ? 24.279 -7.413 -14.214 1.00 86.25 199 THR A CA 1
ATOM 1518 C C . THR A 1 199 ? 24.974 -6.363 -13.351 1.00 86.25 199 THR A C 1
ATOM 1520 O O . THR A 1 199 ? 24.536 -6.070 -12.238 1.00 86.25 199 THR A O 1
ATOM 1523 N N . LYS A 1 200 ? 26.049 -5.777 -13.889 1.00 90.12 200 LYS A N 1
ATOM 1524 C CA . LYS A 1 200 ? 26.813 -4.711 -13.232 1.00 90.12 200 LYS A CA 1
ATOM 1525 C C . LYS A 1 200 ? 26.010 -3.413 -13.178 1.00 90.12 200 LYS A C 1
ATOM 1527 O O . LYS A 1 200 ? 25.428 -3.006 -14.180 1.00 90.12 200 LYS A O 1
ATOM 1532 N N . THR A 1 201 ? 26.021 -2.756 -12.022 1.00 93.88 201 THR A N 1
ATOM 1533 C CA . THR A 1 201 ? 25.426 -1.429 -11.834 1.00 93.88 201 THR A CA 1
ATOM 1534 C C . THR A 1 201 ? 26.360 -0.318 -12.337 1.00 93.88 201 THR A C 1
ATOM 1536 O O . THR A 1 201 ? 27.578 -0.516 -12.389 1.00 93.88 201 THR A O 1
ATOM 1539 N N . PRO A 1 202 ? 25.819 0.857 -12.710 1.00 95.88 202 PRO A N 1
ATOM 1540 C CA . PRO A 1 202 ? 24.393 1.177 -12.796 1.00 95.88 202 PRO A CA 1
ATOM 1541 C C . PRO A 1 202 ? 23.735 0.640 -14.077 1.00 95.88 202 PRO A C 1
ATOM 1543 O O . PRO A 1 202 ? 24.390 0.521 -15.114 1.00 95.88 202 PRO A O 1
ATOM 1546 N N . TYR A 1 203 ? 22.440 0.328 -14.004 1.00 95.81 203 TYR A N 1
ATOM 1547 C CA . TYR A 1 203 ? 21.628 -0.032 -15.170 1.00 95.81 203 TYR A CA 1
ATOM 1548 C C . TYR A 1 203 ? 20.158 0.351 -14.997 1.00 95.81 203 TYR A C 1
ATOM 1550 O O . TYR A 1 203 ? 19.657 0.442 -13.877 1.00 95.81 203 TYR A O 1
ATOM 1558 N N . SER A 1 204 ? 19.453 0.534 -16.108 1.00 96.81 204 SER A N 1
ATOM 1559 C CA . SER A 1 204 ? 18.027 0.854 -16.120 1.00 96.81 204 SER A CA 1
ATOM 1560 C C . SER A 1 204 ? 17.185 -0.417 -16.102 1.00 96.81 204 SER A C 1
ATOM 1562 O O . SER A 1 204 ? 17.335 -1.296 -16.959 1.00 96.81 204 SER A O 1
ATOM 1564 N N . LEU A 1 205 ? 16.262 -0.490 -15.148 1.00 96.19 205 LEU 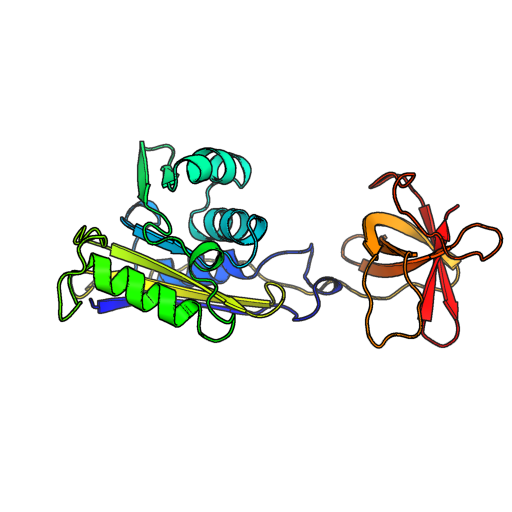A N 1
ATOM 1565 C CA . LEU A 1 205 ? 15.251 -1.533 -15.035 1.00 96.19 205 LEU A CA 1
ATOM 1566 C C . LEU A 1 205 ? 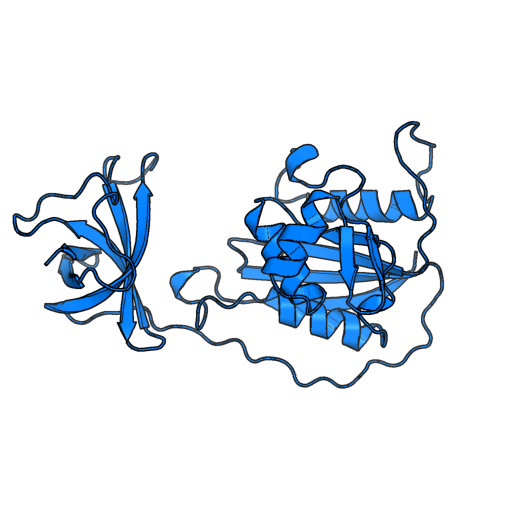13.889 -0.926 -15.362 1.00 96.19 205 LEU A C 1
ATOM 1568 O O . LEU A 1 205 ? 13.519 0.103 -14.801 1.00 96.19 205 LEU A O 1
ATOM 1572 N N . ALA A 1 206 ? 13.137 -1.562 -16.253 1.00 97.00 206 ALA A N 1
ATOM 1573 C CA . ALA A 1 2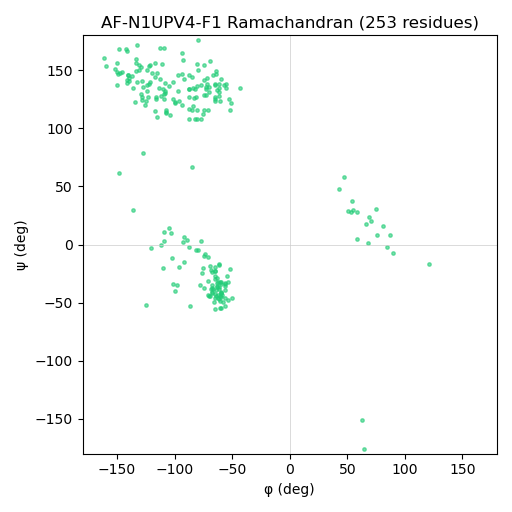06 ? 11.827 -1.093 -16.679 1.00 97.00 206 ALA A CA 1
ATOM 1574 C C . ALA A 1 206 ? 10.753 -2.143 -16.426 1.00 97.00 206 ALA A C 1
ATOM 1576 O O . ALA A 1 206 ? 10.930 -3.325 -16.716 1.00 97.00 206 ALA A O 1
ATOM 1577 N N . LEU A 1 207 ? 9.604 -1.682 -15.948 1.00 96.50 207 LEU A N 1
ATOM 1578 C CA . LEU A 1 207 ? 8.341 -2.393 -16.005 1.00 96.50 207 LEU A CA 1
ATOM 1579 C C . LEU A 1 207 ? 7.605 -1.940 -17.266 1.00 96.50 207 LEU A C 1
ATOM 1581 O O . LEU A 1 207 ? 7.298 -0.759 -17.438 1.00 96.50 207 LEU A O 1
ATOM 1585 N N . VAL A 1 208 ? 7.318 -2.885 -18.152 1.00 97.19 208 VAL A N 1
ATOM 1586 C CA . VAL A 1 208 ? 6.719 -2.631 -19.460 1.00 97.19 208 VAL A CA 1
ATOM 1587 C C . VAL A 1 208 ? 5.308 -3.195 -19.481 1.00 97.19 208 VAL A C 1
ATOM 1589 O O . VAL A 1 208 ? 5.081 -4.364 -19.165 1.00 97.19 208 VAL A O 1
ATOM 1592 N N . LYS A 1 209 ? 4.349 -2.358 -19.867 1.00 96.62 209 LYS A N 1
ATOM 1593 C CA . LYS A 1 209 ? 2.968 -2.752 -20.129 1.00 96.62 209 LYS A CA 1
ATOM 1594 C C . LYS A 1 209 ? 2.860 -3.261 -21.561 1.00 96.62 209 LYS A C 1
ATOM 1596 O O . LYS A 1 209 ? 3.039 -2.493 -22.506 1.00 96.62 209 LYS A O 1
ATOM 1601 N N . MET A 1 210 ? 2.525 -4.537 -21.708 1.00 96.19 210 MET A N 1
ATOM 1602 C CA . MET A 1 210 ? 2.314 -5.158 -23.018 1.00 96.19 210 MET A CA 1
ATOM 1603 C C . MET A 1 210 ? 0.871 -4.940 -23.474 1.00 96.19 210 MET A C 1
ATOM 1605 O O . MET A 1 210 ? 0.609 -4.404 -24.545 1.00 96.19 210 MET A O 1
ATOM 1609 N N . GLN A 1 211 ? -0.077 -5.310 -22.612 1.00 93.38 211 GLN A N 1
ATOM 1610 C CA . GLN A 1 211 ? -1.523 -5.194 -22.815 1.00 93.38 211 GLN A CA 1
ATOM 1611 C C . GLN A 1 211 ? -2.201 -4.959 -21.452 1.00 93.38 211 GLN A C 1
ATOM 1613 O O . GLN A 1 211 ? -1.541 -5.100 -20.416 1.00 93.38 211 GLN A O 1
ATOM 1618 N N . PRO A 1 212 ? -3.496 -4.593 -21.390 1.00 91.06 212 PRO A N 1
ATOM 1619 C CA . PRO A 1 212 ? -4.213 -4.532 -20.117 1.00 91.06 212 PRO A CA 1
ATOM 1620 C C . PRO A 1 212 ? -4.054 -5.837 -19.317 1.00 91.06 212 PRO A C 1
ATOM 1622 O O . PRO A 1 212 ? -4.382 -6.913 -19.806 1.00 91.06 212 PRO A O 1
ATOM 1625 N N . GLY A 1 213 ? -3.513 -5.742 -18.098 1.00 92.62 213 GLY A N 1
ATOM 1626 C CA . GLY A 1 213 ? -3.270 -6.900 -17.232 1.00 92.62 213 GLY A CA 1
ATOM 1627 C C . GLY A 1 213 ? -2.062 -7.775 -17.603 1.00 92.62 213 GLY A C 1
ATOM 1628 O O . GLY A 1 213 ? -1.895 -8.827 -16.987 1.00 92.62 213 GLY A O 1
ATOM 1629 N N . ARG A 1 214 ? -1.210 -7.376 -18.562 1.00 95.62 214 ARG A N 1
ATOM 1630 C CA . ARG A 1 214 ? 0.032 -8.090 -18.919 1.00 95.62 214 ARG A CA 1
ATOM 1631 C C . ARG A 1 214 ? 1.249 -7.172 -18.851 1.00 95.62 214 ARG A C 1
ATOM 1633 O O . ARG A 1 214 ? 1.329 -6.185 -19.586 1.00 95.62 214 ARG A O 1
ATOM 1640 N N . TYR A 1 215 ? 2.205 -7.538 -18.002 1.00 96.38 215 TYR A N 1
ATOM 1641 C CA . TYR A 1 215 ? 3.396 -6.743 -17.713 1.00 96.38 215 TYR A CA 1
ATOM 1642 C C . TYR A 1 215 ? 4.644 -7.614 -17.662 1.00 96.38 215 TYR A C 1
ATOM 1644 O O . TYR A 1 215 ? 4.584 -8.734 -17.171 1.00 96.38 215 TYR A O 1
ATOM 1652 N N . VAL A 1 216 ? 5.777 -7.081 -18.108 1.00 95.88 216 VAL A N 1
ATOM 1653 C CA . VAL A 1 216 ? 7.088 -7.735 -17.997 1.00 95.88 216 VAL A CA 1
ATOM 1654 C C . VAL A 1 216 ? 8.109 -6.763 -17.430 1.00 95.88 216 VAL A C 1
ATOM 1656 O O . VAL A 1 216 ? 7.999 -5.555 -17.636 1.00 95.88 216 VAL A O 1
ATOM 1659 N N . MET A 1 217 ? 9.107 -7.280 -16.722 1.00 95.31 217 MET A N 1
ATOM 1660 C CA . MET A 1 217 ? 10.234 -6.488 -16.238 1.00 95.31 217 MET A CA 1
ATOM 1661 C C . MET A 1 217 ? 11.482 -6.837 -17.029 1.00 95.31 217 MET A C 1
ATOM 1663 O O . MET A 1 217 ? 11.780 -8.013 -17.234 1.00 95.31 217 MET A O 1
ATOM 1667 N N . VAL A 1 218 ? 12.185 -5.808 -17.491 1.00 95.94 218 VAL A N 1
ATOM 1668 C CA . VAL A 1 218 ? 13.318 -5.948 -18.403 1.00 95.94 218 VAL A CA 1
ATOM 1669 C C . VAL A 1 218 ? 14.439 -4.990 -18.045 1.00 95.94 218 VAL A C 1
ATOM 1671 O O . VAL A 1 218 ? 14.201 -3.850 -17.645 1.00 95.94 218 VAL A O 1
ATOM 1674 N N . ASN A 1 219 ? 15.671 -5.440 -18.262 1.00 95.44 219 ASN A N 1
ATOM 1675 C CA . ASN A 1 219 ? 16.809 -4.535 -18.369 1.00 95.44 219 ASN A CA 1
ATOM 1676 C C . ASN A 1 219 ? 16.707 -3.784 -19.703 1.00 95.44 219 ASN A C 1
ATOM 1678 O O . ASN A 1 219 ? 16.368 -4.394 -20.726 1.00 95.44 219 ASN A O 1
ATOM 1682 N N . VAL A 1 220 ? 16.985 -2.480 -19.697 1.00 97.31 220 VAL A N 1
ATOM 1683 C CA . VAL A 1 220 ? 16.801 -1.635 -20.886 1.00 97.31 220 VAL A CA 1
ATOM 1684 C C . VAL A 1 220 ? 18.106 -1.466 -21.652 1.00 97.31 220 VAL A C 1
ATOM 1686 O O . VAL A 1 220 ? 19.138 -1.132 -21.077 1.00 97.31 220 VAL A O 1
ATOM 1689 N N . PHE A 1 221 ? 18.048 -1.661 -22.963 1.00 96.38 221 PHE A N 1
ATOM 1690 C CA . PHE A 1 221 ? 19.165 -1.516 -23.887 1.00 96.38 221 PHE A CA 1
ATOM 1691 C C . PHE A 1 221 ? 18.822 -0.485 -24.963 1.00 96.38 221 PHE A C 1
ATOM 1693 O O . PHE A 1 221 ? 17.653 -0.293 -25.302 1.00 96.38 221 PHE A O 1
ATOM 1700 N N . ASN A 1 222 ? 19.837 0.163 -25.528 1.00 95.19 222 ASN A N 1
ATOM 1701 C CA . ASN A 1 222 ? 19.658 0.996 -26.713 1.00 95.19 222 ASN A CA 1
ATOM 1702 C C . ASN A 1 222 ? 19.593 0.150 -27.998 1.00 95.19 222 ASN A C 1
ATOM 1704 O O . ASN A 1 222 ? 19.805 -1.065 -27.988 1.00 95.19 222 ASN A O 1
ATOM 1708 N N . SER A 1 223 ? 19.347 0.806 -29.133 1.00 92.69 223 SER A N 1
ATOM 1709 C CA . SER A 1 223 ? 19.279 0.169 -30.455 1.00 92.69 223 SER A CA 1
ATOM 1710 C C . SER A 1 223 ? 20.579 -0.513 -30.906 1.00 92.69 223 SER A C 1
ATOM 1712 O O . SER A 1 223 ? 20.538 -1.368 -31.788 1.00 92.69 223 SER A O 1
ATOM 1714 N N . LYS A 1 224 ? 21.722 -0.180 -30.291 1.00 93.38 224 LYS A N 1
ATOM 1715 C CA . LYS A 1 224 ? 23.027 -0.818 -30.530 1.00 93.38 224 LYS A CA 1
ATOM 1716 C C . LYS A 1 224 ? 23.260 -2.055 -29.653 1.00 93.38 224 LYS A C 1
ATOM 1718 O O . LYS A 1 224 ? 24.291 -2.705 -29.788 1.00 93.38 224 LYS A O 1
ATOM 1723 N N . GLY A 1 225 ? 22.322 -2.388 -28.763 1.00 90.75 225 GLY A N 1
ATOM 1724 C CA . GLY A 1 225 ? 22.451 -3.501 -27.823 1.00 90.75 225 GLY A CA 1
ATOM 1725 C C . GLY A 1 225 ? 23.289 -3.175 -26.584 1.00 90.75 225 GLY A C 1
ATOM 1726 O O . GLY A 1 225 ? 23.691 -4.087 -25.865 1.00 90.75 225 GLY A O 1
ATOM 1727 N N . GLU A 1 226 ? 23.546 -1.896 -26.305 1.00 94.12 226 GLU A N 1
ATOM 1728 C CA . GLU A 1 226 ? 24.268 -1.458 -25.109 1.00 94.12 226 GLU A CA 1
ATOM 1729 C C . GLU A 1 226 ? 23.284 -1.264 -23.951 1.00 94.12 226 GLU A C 1
ATOM 1731 O O . GLU A 1 226 ? 22.229 -0.648 -24.117 1.00 94.12 226 GLU A O 1
ATOM 1736 N N . LEU A 1 227 ? 23.628 -1.789 -22.772 1.00 95.25 227 LEU A N 1
ATOM 1737 C CA . LEU A 1 227 ? 22.818 -1.644 -21.562 1.00 95.25 227 LEU A CA 1
ATOM 1738 C C . LEU A 1 227 ? 22.765 -0.168 -21.148 1.00 95.25 227 LEU A C 1
ATOM 1740 O O . LEU A 1 227 ? 23.806 0.456 -20.921 1.00 95.25 227 LEU A O 1
ATOM 1744 N N . LEU A 1 228 ? 21.557 0.380 -21.026 1.00 96.38 228 LEU A N 1
ATOM 1745 C CA . LEU A 1 228 ? 21.365 1.745 -20.557 1.00 96.38 228 LEU A CA 1
ATOM 1746 C C . LEU A 1 228 ? 21.644 1.819 -19.059 1.00 96.38 228 LEU A C 1
ATOM 1748 O O . LEU A 1 228 ? 21.210 0.970 -18.283 1.00 96.38 228 LEU A O 1
ATOM 1752 N N . LYS A 1 229 ? 22.411 2.839 -18.672 1.00 96.25 229 LYS A N 1
ATOM 1753 C CA . LYS A 1 229 ? 22.897 3.043 -17.301 1.00 96.25 229 LYS A CA 1
ATOM 1754 C C . LYS A 1 229 ? 21.976 3.905 -16.444 1.00 96.25 229 LYS A C 1
ATOM 1756 O O . LYS A 1 229 ? 22.172 3.963 -15.238 1.00 96.25 229 LYS A O 1
ATOM 1761 N N . THR A 1 230 ? 21.041 4.609 -17.072 1.00 95.00 230 THR A N 1
ATOM 1762 C CA . THR A 1 230 ? 20.151 5.581 -16.438 1.00 95.00 230 THR A CA 1
ATOM 1763 C C . THR A 1 230 ? 18.799 5.594 -17.139 1.00 95.00 230 THR A C 1
ATOM 1765 O O . THR A 1 230 ? 18.710 5.320 -18.339 1.00 95.00 230 THR A O 1
ATOM 1768 N N . ASP A 1 231 ? 17.739 5.863 -16.388 1.00 93.12 231 ASP A N 1
ATOM 1769 C CA . ASP A 1 231 ? 16.365 5.971 -16.877 1.00 93.12 231 ASP A CA 1
ATOM 1770 C C . ASP A 1 231 ? 15.874 7.423 -17.003 1.00 93.12 231 ASP A C 1
ATOM 1772 O O . ASP A 1 231 ? 14.698 7.653 -17.258 1.00 93.12 231 ASP A O 1
ATOM 1776 N N . GLN A 1 232 ? 16.770 8.405 -16.861 1.00 91.44 232 GLN A N 1
ATOM 1777 C CA . GLN A 1 232 ? 16.437 9.837 -16.882 1.00 91.44 232 GLN A CA 1
ATOM 1778 C C . GLN A 1 232 ? 15.699 10.303 -18.144 1.00 91.44 232 GLN A C 1
ATOM 1780 O O . GLN A 1 232 ? 14.834 11.170 -18.052 1.00 91.44 232 GLN A O 1
ATOM 1785 N N . ASP A 1 233 ? 16.009 9.718 -19.301 1.00 90.44 233 ASP A N 1
ATOM 1786 C CA . ASP A 1 233 ? 15.405 10.109 -20.581 1.00 90.44 233 ASP A CA 1
ATOM 1787 C C . ASP A 1 233 ? 14.109 9.345 -20.891 1.00 90.44 233 ASP A C 1
ATOM 1789 O O . ASP A 1 233 ? 13.531 9.472 -21.974 1.00 90.44 233 ASP A O 1
ATOM 1793 N N . PHE A 1 234 ? 13.651 8.499 -19.967 1.00 94.31 234 PHE A N 1
ATOM 1794 C CA . PHE A 1 234 ? 12.485 7.667 -20.192 1.00 94.31 234 PHE A CA 1
ATOM 1795 C C . PHE A 1 234 ? 11.195 8.429 -19.898 1.00 94.31 234 PHE A C 1
ATOM 1797 O O . PHE A 1 234 ? 11.037 9.076 -18.866 1.00 94.31 234 PHE A O 1
ATOM 1804 N N . GLN A 1 235 ? 10.223 8.296 -20.797 1.00 94.06 235 GLN A N 1
ATOM 1805 C CA . GLN A 1 235 ? 8.910 8.911 -20.665 1.00 94.06 235 GLN A CA 1
ATOM 1806 C C . GLN A 1 235 ? 7.869 7.843 -20.339 1.00 94.06 235 GLN A C 1
ATOM 1808 O O . GLN A 1 235 ? 7.569 6.969 -21.160 1.00 94.06 235 GLN A O 1
ATOM 1813 N N . PHE A 1 236 ? 7.297 7.915 -19.138 1.00 93.81 236 PHE A N 1
ATOM 1814 C CA . PHE A 1 236 ? 6.233 7.002 -18.723 1.00 93.81 236 PHE A CA 1
ATOM 1815 C C . PHE A 1 236 ? 5.021 7.111 -19.651 1.00 93.81 236 PHE A C 1
ATOM 1817 O O . PHE A 1 236 ? 4.703 8.181 -20.173 1.00 93.81 236 PHE A O 1
ATOM 1824 N N . ASP A 1 237 ? 4.395 5.966 -19.911 1.00 92.19 237 ASP A N 1
ATOM 1825 C CA . ASP A 1 237 ? 3.263 5.783 -20.821 1.00 92.19 237 ASP A CA 1
ATOM 1826 C C . ASP A 1 237 ? 3.513 6.197 -22.288 1.00 92.19 237 ASP A C 1
ATOM 1828 O O . ASP A 1 237 ? 2.610 6.090 -23.120 1.00 92.19 237 ASP A O 1
ATOM 1832 N N . SER A 1 238 ? 4.744 6.588 -22.638 1.00 94.00 238 SER A N 1
ATOM 1833 C CA . SER A 1 238 ? 5.099 7.092 -23.972 1.00 94.00 238 SER A CA 1
ATOM 1834 C C . SER A 1 238 ? 6.247 6.307 -24.604 1.00 94.00 238 SER A C 1
ATOM 1836 O O . SER A 1 238 ? 6.089 5.794 -25.715 1.00 94.00 238 SER A O 1
ATOM 1838 N N . SER A 1 239 ? 7.368 6.143 -23.891 1.00 96.56 239 SER A N 1
ATOM 1839 C CA . SER A 1 239 ? 8.522 5.376 -24.369 1.00 96.56 239 SER A CA 1
ATOM 1840 C C . SER A 1 239 ? 8.128 3.941 -24.712 1.00 96.56 239 SER A C 1
ATOM 1842 O O . SER A 1 239 ? 7.383 3.281 -23.978 1.00 96.56 239 SER A O 1
ATOM 1844 N N . LYS A 1 240 ? 8.639 3.445 -25.840 1.00 97.81 240 LYS A N 1
ATOM 1845 C CA . LYS A 1 240 ? 8.351 2.103 -26.345 1.00 97.81 240 LYS A CA 1
ATOM 1846 C C . LYS A 1 240 ? 9.568 1.213 -26.177 1.00 97.81 240 LYS A C 1
ATOM 1848 O O . LYS A 1 240 ? 10.700 1.631 -26.398 1.00 97.81 240 LYS A O 1
ATOM 1853 N N . LEU A 1 241 ? 9.318 -0.028 -25.776 1.00 98.00 241 LEU A N 1
ATOM 1854 C CA . LEU A 1 241 ? 10.356 -1.037 -25.645 1.00 98.00 241 LEU A CA 1
ATOM 1855 C C . LEU A 1 241 ? 9.973 -2.258 -26.461 1.00 98.00 241 LEU A C 1
ATOM 1857 O O . LEU A 1 241 ? 8.912 -2.851 -26.256 1.00 98.00 241 LEU A O 1
ATOM 1861 N N . LYS A 1 242 ? 10.860 -2.645 -27.371 1.00 97.94 242 LYS A N 1
ATOM 1862 C CA . LYS A 1 242 ? 10.769 -3.905 -28.096 1.00 97.94 242 LYS A CA 1
ATOM 1863 C C . LYS A 1 242 ? 11.375 -5.015 -27.244 1.00 97.94 242 LYS A C 1
ATOM 1865 O O . LYS A 1 242 ? 12.560 -4.966 -26.917 1.00 97.94 242 LYS A O 1
ATOM 1870 N N . ILE A 1 243 ? 10.571 -6.009 -26.891 1.00 97.75 243 ILE A N 1
ATOM 1871 C CA . ILE A 1 243 ? 10.986 -7.097 -26.010 1.00 97.75 243 ILE A CA 1
ATOM 1872 C C . ILE A 1 243 ? 11.733 -8.166 -26.805 1.00 97.75 243 ILE A C 1
ATOM 1874 O O . ILE A 1 243 ? 11.300 -8.584 -27.881 1.00 97.75 243 ILE A O 1
ATOM 1878 N N . ARG A 1 244 ? 12.869 -8.605 -26.265 1.00 96.25 244 ARG A N 1
ATOM 1879 C CA . ARG A 1 244 ? 13.664 -9.730 -26.759 1.00 96.25 244 ARG A CA 1
ATOM 1880 C C . ARG A 1 244 ? 13.853 -10.750 -25.656 1.00 96.25 244 ARG A C 1
ATOM 1882 O O . ARG A 1 244 ? 14.134 -10.370 -24.522 1.00 96.25 244 ARG A O 1
ATOM 1889 N N . ASN A 1 245 ? 13.722 -12.026 -25.991 1.00 91.62 245 ASN A N 1
ATOM 1890 C CA . ASN A 1 245 ? 14.058 -13.113 -25.079 1.00 91.62 245 ASN A CA 1
ATOM 1891 C C . ASN A 1 245 ? 15.393 -13.725 -25.506 1.00 91.62 245 ASN A C 1
ATOM 1893 O O . ASN A 1 245 ? 15.485 -14.354 -26.558 1.00 91.62 245 ASN A O 1
ATOM 1897 N N . GLU A 1 246 ? 16.421 -13.537 -24.687 1.00 88.69 246 GLU A N 1
ATOM 1898 C CA . GLU A 1 246 ? 17.727 -14.151 -24.894 1.00 88.69 246 GLU A CA 1
ATOM 1899 C C . GLU A 1 246 ? 18.006 -15.122 -23.749 1.00 88.69 246 GLU A C 1
ATOM 1901 O O . GLU A 1 246 ? 18.232 -14.710 -22.612 1.00 88.69 246 GLU A O 1
ATOM 1906 N N . ASN A 1 247 ? 17.983 -16.425 -24.047 1.00 84.88 247 ASN A N 1
ATOM 1907 C CA . ASN A 1 247 ? 18.249 -17.497 -23.080 1.00 84.88 247 ASN A CA 1
ATOM 1908 C C . ASN A 1 247 ? 17.372 -17.426 -21.813 1.00 84.88 247 ASN A C 1
ATOM 1910 O O . ASN A 1 247 ? 17.842 -17.687 -20.707 1.00 84.88 247 ASN A O 1
ATOM 1914 N N . GLY A 1 248 ? 16.100 -17.046 -21.959 1.00 82.31 248 GLY A N 1
ATOM 1915 C CA . GLY A 1 248 ? 15.160 -16.904 -20.843 1.00 82.31 248 GLY A CA 1
ATOM 1916 C C . GLY A 1 248 ? 15.230 -15.553 -20.126 1.00 82.31 248 GLY A C 1
ATOM 1917 O O . GLY A 1 248 ? 14.437 -15.314 -19.217 1.00 82.31 248 GLY A O 1
ATOM 1918 N N . ILE A 1 249 ? 16.134 -14.655 -20.530 1.00 86.31 249 ILE A N 1
ATOM 1919 C CA . ILE A 1 249 ? 16.257 -13.304 -19.978 1.00 86.31 249 ILE A CA 1
ATOM 1920 C C . ILE A 1 249 ? 15.563 -12.320 -20.918 1.00 86.31 249 ILE A C 1
ATOM 1922 O O . ILE A 1 249 ? 15.910 -12.206 -22.095 1.00 86.31 249 ILE A O 1
ATOM 1926 N N . LEU A 1 250 ? 14.591 -11.580 -20.384 1.00 93.06 250 LEU A N 1
ATOM 1927 C CA . LEU A 1 250 ? 13.899 -10.540 -21.137 1.00 93.06 250 LEU A CA 1
ATOM 1928 C C . LEU A 1 250 ? 14.716 -9.242 -21.159 1.00 93.06 250 LEU A C 1
ATOM 1930 O O . LEU A 1 250 ? 15.093 -8.693 -20.120 1.00 93.06 250 LEU A O 1
ATOM 1934 N N . LYS A 1 251 ? 14.942 -8.728 -22.366 1.00 95.62 251 LYS A N 1
ATOM 1935 C CA . LYS A 1 251 ? 15.548 -7.424 -22.639 1.00 95.62 251 LYS A CA 1
ATOM 1936 C C . LYS A 1 251 ? 14.518 -6.501 -23.272 1.00 95.62 251 LYS A C 1
ATOM 1938 O O . LYS A 1 251 ? 13.729 -6.940 -24.105 1.00 95.62 251 LYS A O 1
ATOM 1943 N N . GLY A 1 252 ? 14.551 -5.224 -22.913 1.00 97.44 252 GLY A N 1
ATOM 1944 C CA . GLY A 1 252 ? 13.771 -4.186 -23.577 1.00 97.44 252 GLY A CA 1
ATOM 1945 C C . GLY A 1 252 ? 14.688 -3.303 -24.404 1.00 97.44 252 GLY A C 1
ATOM 1946 O O . GLY A 1 252 ? 15.537 -2.621 -23.840 1.00 97.44 252 GLY A O 1
ATOM 1947 N N . ILE A 1 253 ? 14.527 -3.305 -25.723 1.00 97.62 253 ILE A N 1
ATOM 1948 C CA . ILE A 1 253 ? 15.241 -2.384 -26.610 1.00 97.62 253 ILE A CA 1
ATOM 1949 C C . ILE A 1 253 ? 14.416 -1.106 -26.718 1.00 97.62 253 ILE A C 1
ATOM 1951 O O . ILE A 1 253 ? 13.287 -1.161 -27.207 1.00 97.62 253 ILE A O 1
ATOM 1955 N N . LEU A 1 254 ? 14.956 0.016 -26.249 1.00 96.62 254 LEU A N 1
ATOM 1956 C CA . LEU A 1 254 ? 14.334 1.330 -26.407 1.00 96.62 254 LEU A CA 1
ATOM 1957 C C . LEU A 1 254 ? 14.297 1.693 -27.900 1.00 96.62 254 LEU A C 1
ATOM 1959 O O . LEU A 1 254 ? 15.334 1.624 -28.569 1.00 96.62 254 LEU A O 1
ATOM 1963 N N . ILE A 1 255 ? 13.109 2.036 -28.408 1.00 93.44 255 ILE A N 1
ATOM 1964 C CA . ILE A 1 255 ? 12.860 2.402 -29.814 1.00 93.44 255 ILE A CA 1
ATOM 1965 C C . ILE A 1 255 ? 12.271 3.801 -29.945 1.00 93.44 255 ILE A C 1
ATOM 1967 O O . ILE A 1 255 ? 11.557 4.231 -29.008 1.00 93.44 255 ILE A O 1
#

pLDDT: mean 93.43, std 5.63, range [69.5, 98.75]

Nearest PDB structures (foldseek):
  5ab6-assembly1_E  TM=7.475E-01  e=7.918E-08  Trypanosoma brucei brucei
  5ab6-assembly3_D  TM=7.574E-01  e=1.311E-07  Trypanosoma brucei brucei
  5ab6-assembly3_C  TM=6.769E-01  e=1.085E-07  Trypanosoma brucei brucei
  6et9-assembly1_D  TM=7.061E-01  e=2.238E-06  Methanothermococcus thermolithotrophicus
  6hrv-assembly2_B  TM=7.833E-01  e=2.967E-05  Danio rerio

Mean predicted aligned error: 4.75 Å

Solvent-accessible surface area (backbone atoms only — not comparable to full-atom values): 13694 Å² total; per-residue (Å²): 118,33,84,45,18,51,16,70,25,73,48,52,64,54,60,70,36,19,31,86,67,56,67,23,36,34,50,2,27,52,36,12,36,23,43,33,40,55,64,70,83,63,38,42,34,34,32,56,48,27,89,41,78,68,42,35,31,52,42,51,14,38,51,58,77,43,54,54,66,61,33,51,63,32,44,78,75,40,27,44,73,49,95,90,67,52,63,25,44,36,39,87,92,47,44,39,74,63,64,68,48,57,80,93,51,35,59,58,54,42,52,51,51,55,38,38,24,62,61,69,53,97,61,92,51,98,88,61,77,64,68,58,49,64,20,34,37,44,37,36,70,39,84,69,57,12,29,18,40,24,40,27,36,20,64,56,83,76,85,56,62,60,48,92,76,88,79,77,85,82,57,68,23,41,77,68,80,56,75,68,39,66,21,32,30,62,45,70,45,57,41,73,76,58,90,96,55,90,69,69,65,52,27,16,39,33,38,28,36,63,51,95,57,25,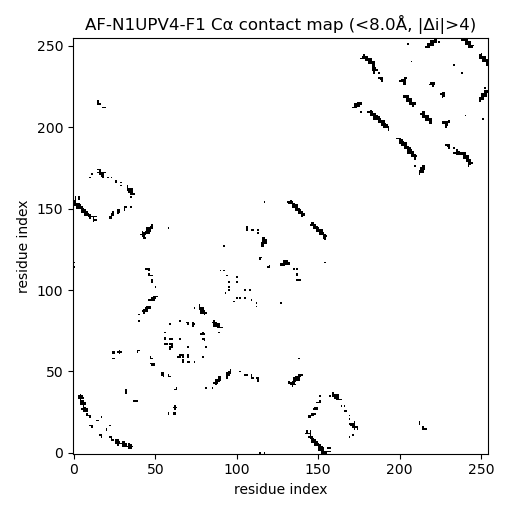32,43,69,23,48,34,21,40,84,87,70,46,75,32,52,59,45,84,90,62,40,69,76,65,37,36,26,36,27,39,69,57,95,88,43,52,35,24,30,47,105